Protein AF-T0R4M7-F1 (afdb_monomer_lite)

Structure (mmCIF, N/CA/C/O backbone):
data_AF-T0R4M7-F1
#
_entry.id   AF-T0R4M7-F1
#
loop_
_atom_site.group_PDB
_atom_site.id
_atom_site.type_symbol
_atom_site.label_atom_id
_atom_site.label_alt_id
_atom_site.label_comp_id
_atom_site.label_asym_id
_atom_site.label_entity_id
_atom_site.label_seq_id
_atom_site.pdbx_PDB_ins_code
_atom_site.Cartn_x
_atom_site.Cartn_y
_atom_site.Cartn_z
_atom_site.occupancy
_atom_site.B_iso_or_equiv
_atom_site.auth_seq_id
_atom_site.auth_comp_id
_atom_site.auth_asym_id
_atom_site.auth_atom_id
_atom_site.pdbx_PDB_model_num
ATOM 1 N N . MET A 1 1 ? 53.075 14.127 -77.543 1.00 40.00 1 MET A N 1
ATOM 2 C CA . MET A 1 1 ? 52.497 14.098 -76.182 1.00 40.00 1 MET A CA 1
ATOM 3 C C . MET A 1 1 ? 51.838 12.742 -75.976 1.00 40.00 1 MET A C 1
ATOM 5 O O . MET A 1 1 ? 50.902 12.454 -76.713 1.00 40.00 1 MET A O 1
ATOM 9 N N . PRO A 1 2 ? 52.334 11.874 -75.082 1.00 42.06 2 PRO A N 1
ATOM 10 C CA . PRO A 1 2 ? 51.653 10.623 -74.782 1.00 42.06 2 PRO A CA 1
ATOM 11 C C . PRO A 1 2 ? 50.500 10.896 -73.808 1.00 42.06 2 PRO A C 1
ATOM 13 O O . PRO A 1 2 ? 50.697 11.478 -72.743 1.00 42.06 2 PRO A O 1
ATOM 16 N N . VAL A 1 3 ? 49.289 10.492 -74.188 1.00 49.72 3 VAL A N 1
ATOM 17 C CA . VAL A 1 3 ? 48.121 10.471 -73.302 1.00 49.72 3 VAL A CA 1
ATOM 18 C C . VAL A 1 3 ? 48.292 9.278 -72.362 1.00 49.72 3 VAL A C 1
ATOM 20 O O . VAL A 1 3 ? 48.133 8.131 -72.781 1.00 49.72 3 VAL A O 1
ATOM 23 N N . LEU A 1 4 ? 48.654 9.534 -71.102 1.00 49.09 4 LEU A N 1
ATOM 24 C CA . LEU A 1 4 ? 48.591 8.521 -70.050 1.00 49.09 4 LEU A CA 1
ATOM 25 C C . LEU A 1 4 ? 47.123 8.110 -69.866 1.00 49.09 4 LEU A C 1
ATOM 27 O O . LEU A 1 4 ? 46.310 8.879 -69.355 1.00 49.09 4 LEU A O 1
ATOM 31 N N . ARG A 1 5 ? 46.778 6.889 -70.284 1.00 56.62 5 ARG A N 1
ATOM 32 C CA . ARG A 1 5 ? 45.530 6.238 -69.873 1.00 56.62 5 ARG A CA 1
ATOM 33 C C . ARG A 1 5 ? 45.586 6.025 -68.361 1.00 56.62 5 ARG A C 1
ATOM 35 O O . ARG A 1 5 ? 46.425 5.267 -67.881 1.00 56.62 5 ARG A O 1
ATOM 42 N N . ALA A 1 6 ? 44.695 6.686 -67.625 1.00 54.69 6 ALA A N 1
ATOM 43 C CA . ALA A 1 6 ? 44.455 6.380 -66.221 1.00 54.69 6 ALA A CA 1
ATOM 44 C C . ALA A 1 6 ? 44.025 4.903 -66.089 1.00 54.69 6 ALA A C 1
ATOM 46 O O . ALA A 1 6 ? 43.235 4.426 -66.911 1.00 54.69 6 ALA A O 1
ATOM 47 N N . PRO A 1 7 ? 44.539 4.147 -65.105 1.00 56.56 7 PRO A N 1
ATOM 48 C CA . PRO A 1 7 ? 44.236 2.729 -64.983 1.00 56.56 7 PRO A CA 1
ATOM 49 C C . PRO A 1 7 ? 42.763 2.534 -64.584 1.00 56.56 7 PRO A C 1
ATOM 51 O O . PRO A 1 7 ? 42.377 2.798 -63.447 1.00 56.56 7 PRO A O 1
ATOM 54 N N . CYS A 1 8 ? 41.942 2.007 -65.500 1.00 57.28 8 CYS A N 1
ATOM 55 C CA . CYS A 1 8 ? 40.513 1.693 -65.313 1.00 57.28 8 CYS A CA 1
ATOM 56 C C . CYS A 1 8 ? 40.193 0.648 -64.212 1.00 57.28 8 CYS A C 1
ATOM 58 O O . CYS A 1 8 ? 39.056 0.201 -64.115 1.00 57.28 8 CYS A O 1
ATOM 60 N N . GLY A 1 9 ? 41.158 0.244 -63.379 1.00 60.12 9 GLY A N 1
ATOM 61 C CA . GLY A 1 9 ? 40.964 -0.727 -62.294 1.00 60.12 9 GLY A CA 1
ATOM 62 C C . GLY A 1 9 ? 40.755 -0.103 -60.912 1.00 60.12 9 GLY A C 1
ATOM 63 O O . GLY A 1 9 ? 40.096 -0.700 -60.065 1.00 60.12 9 GLY A O 1
ATOM 64 N N . GLN A 1 10 ? 41.261 1.111 -60.673 1.00 65.19 10 GLN A N 1
ATOM 65 C CA . GLN A 1 10 ? 41.214 1.726 -59.338 1.00 65.19 10 GLN A CA 1
ATOM 66 C C . GLN A 1 10 ? 39.790 2.136 -58.926 1.00 65.19 10 GLN A C 1
ATOM 68 O O . GLN A 1 10 ? 39.434 2.019 -57.757 1.00 65.19 10 GLN A O 1
ATOM 73 N N . GLY A 1 11 ? 38.948 2.534 -59.889 1.00 71.75 11 GLY A N 1
ATOM 74 C CA . GLY A 1 11 ? 37.545 2.884 -59.636 1.00 71.75 11 GLY A CA 1
ATOM 75 C C . GLY A 1 11 ? 36.679 1.685 -59.239 1.00 71.75 11 GLY A C 1
ATOM 76 O O . GLY A 1 11 ? 35.877 1.792 -58.316 1.00 71.75 11 GLY A O 1
ATOM 77 N N . LEU A 1 12 ? 36.881 0.524 -59.877 1.00 74.19 12 LEU A N 1
ATOM 78 C CA . LEU A 1 12 ? 36.166 -0.713 -59.538 1.00 74.19 12 LEU A CA 1
ATOM 79 C C . LEU A 1 12 ? 36.556 -1.210 -58.139 1.00 74.19 12 LEU A C 1
ATOM 81 O O . LEU A 1 12 ? 35.692 -1.575 -57.348 1.00 74.19 12 LEU A O 1
ATOM 85 N N . VAL A 1 13 ? 37.853 -1.182 -57.818 1.00 74.94 13 VAL A N 1
ATOM 86 C CA . VAL A 1 13 ? 38.362 -1.591 -56.501 1.00 74.94 13 VAL A CA 1
ATOM 87 C C . VAL A 1 13 ? 37.819 -0.680 -55.397 1.00 74.94 13 VAL A C 1
ATOM 89 O O . VAL A 1 13 ? 37.361 -1.177 -54.371 1.00 74.94 13 VAL A O 1
ATOM 92 N N . LEU A 1 14 ? 37.791 0.638 -55.619 1.00 74.62 14 LEU A N 1
ATOM 93 C CA . LEU A 1 14 ? 37.219 1.585 -54.661 1.00 74.62 14 LEU A CA 1
ATOM 94 C C . LEU A 1 14 ? 35.700 1.400 -54.501 1.00 74.62 14 LEU A C 1
ATOM 96 O O . LEU A 1 14 ? 35.188 1.493 -53.389 1.00 74.62 14 LEU A O 1
ATOM 100 N N . ALA A 1 15 ? 34.975 1.102 -55.582 1.00 74.12 15 ALA A N 1
ATOM 101 C CA . ALA A 1 15 ? 33.541 0.819 -55.523 1.00 74.12 15 ALA A CA 1
ATOM 102 C C . ALA A 1 15 ? 33.233 -0.464 -54.731 1.00 74.12 15 ALA A C 1
ATOM 104 O O . ALA A 1 15 ? 32.336 -0.459 -53.891 1.00 74.12 15 ALA A O 1
ATOM 105 N N . LEU A 1 16 ? 34.004 -1.538 -54.939 1.00 78.75 16 LEU A N 1
ATOM 106 C CA . LEU A 1 16 ? 33.868 -2.786 -54.180 1.00 78.75 16 LEU A CA 1
ATOM 107 C C . LEU A 1 16 ? 34.221 -2.601 -52.700 1.00 78.75 16 LEU A C 1
ATOM 109 O O . LEU A 1 16 ? 33.529 -3.137 -51.837 1.00 78.75 16 LEU A O 1
ATOM 113 N N . LEU A 1 17 ? 35.253 -1.810 -52.399 1.00 78.62 17 LEU A N 1
ATOM 114 C CA . LEU A 1 17 ? 35.634 -1.489 -51.025 1.00 78.62 17 LEU A CA 1
ATOM 115 C C . LEU A 1 17 ? 34.545 -0.666 -50.314 1.00 78.62 17 LEU A C 1
ATOM 117 O O . LEU A 1 17 ? 34.168 -0.987 -49.189 1.00 78.62 17 LEU A O 1
ATOM 121 N N . ASN A 1 18 ? 33.985 0.344 -50.987 1.00 75.56 18 ASN A N 1
ATOM 122 C CA . ASN A 1 18 ? 32.860 1.120 -50.458 1.00 75.56 18 ASN A CA 1
ATOM 123 C C . ASN A 1 18 ? 31.607 0.258 -50.262 1.00 75.56 18 ASN A C 1
ATOM 125 O O . ASN A 1 18 ? 30.928 0.400 -49.248 1.00 75.56 18 ASN A O 1
ATOM 129 N N . LEU A 1 19 ? 31.318 -0.666 -51.185 1.00 82.19 19 LEU A N 1
ATOM 130 C CA . LEU A 1 19 ? 30.212 -1.612 -51.041 1.00 82.19 19 LEU A CA 1
ATOM 131 C C . LEU A 1 19 ? 30.422 -2.539 -49.837 1.00 82.19 19 LEU A C 1
ATOM 133 O O . LEU A 1 19 ? 29.486 -2.764 -49.073 1.00 82.19 19 LEU A O 1
ATOM 137 N N . ALA A 1 20 ? 31.642 -3.041 -49.630 1.00 80.00 20 ALA A N 1
ATOM 138 C CA . ALA A 1 20 ? 31.973 -3.871 -48.476 1.00 80.00 20 ALA A CA 1
ATOM 139 C C . ALA A 1 20 ? 31.764 -3.108 -47.159 1.00 80.00 20 ALA A C 1
ATOM 141 O O . ALA A 1 20 ? 31.081 -3.613 -46.269 1.00 80.00 20 ALA A O 1
ATOM 142 N N . PHE A 1 21 ? 32.258 -1.868 -47.056 1.00 72.62 21 PHE A N 1
ATOM 143 C CA . PHE A 1 21 ? 32.028 -1.035 -45.873 1.00 72.62 21 PHE A CA 1
ATOM 144 C C . PHE A 1 21 ? 30.544 -0.728 -45.655 1.00 72.62 21 PHE A C 1
ATOM 146 O O . PHE A 1 21 ? 30.052 -0.896 -44.541 1.00 72.62 21 PHE A O 1
ATOM 153 N N . ALA A 1 22 ? 29.806 -0.359 -46.705 1.00 68.88 22 ALA A N 1
ATOM 154 C CA . ALA A 1 22 ? 28.370 -0.098 -46.609 1.00 68.88 22 ALA A CA 1
ATOM 155 C C . ALA A 1 22 ? 27.587 -1.341 -46.156 1.00 68.88 22 ALA A C 1
ATOM 157 O O . ALA A 1 22 ? 26.684 -1.234 -45.330 1.00 68.88 22 ALA A O 1
ATOM 158 N N . THR A 1 23 ? 27.967 -2.526 -46.641 1.00 70.44 23 THR A N 1
ATOM 159 C CA . THR A 1 23 ? 27.334 -3.793 -46.248 1.00 70.44 23 THR A CA 1
ATOM 160 C C . THR A 1 23 ? 27.625 -4.123 -44.787 1.00 70.44 23 THR A C 1
ATOM 162 O O . THR A 1 23 ? 26.707 -4.476 -44.053 1.00 70.44 23 THR A O 1
ATOM 165 N N . VAL A 1 24 ? 28.872 -3.957 -44.331 1.00 76.94 24 VAL A N 1
ATOM 166 C CA . VAL A 1 24 ? 29.236 -4.157 -42.918 1.00 76.94 24 VAL A CA 1
ATOM 167 C C . VAL A 1 24 ? 28.466 -3.196 -42.017 1.00 76.94 24 VAL A C 1
ATOM 169 O O . VAL A 1 24 ? 27.936 -3.634 -40.997 1.00 76.94 24 VAL A O 1
ATOM 172 N N . VAL A 1 25 ? 28.348 -1.920 -42.401 1.00 69.31 25 VAL A N 1
ATOM 173 C CA . VAL A 1 25 ? 27.567 -0.930 -41.645 1.00 69.31 25 VAL A CA 1
ATOM 174 C C . VAL A 1 25 ? 26.097 -1.340 -41.605 1.00 69.31 25 VAL A C 1
ATOM 176 O O . VAL A 1 25 ? 25.547 -1.447 -40.519 1.00 69.31 25 VAL A O 1
ATOM 179 N N . ALA A 1 26 ? 25.480 -1.666 -42.744 1.00 66.62 26 ALA A N 1
ATOM 180 C CA . ALA A 1 26 ? 24.070 -2.055 -42.807 1.00 66.62 26 ALA A CA 1
ATOM 181 C C . ALA A 1 26 ? 23.761 -3.322 -41.990 1.00 66.62 26 ALA A C 1
ATOM 183 O O . ALA A 1 26 ? 22.789 -3.353 -41.235 1.00 66.62 26 ALA A O 1
ATOM 184 N N . VAL A 1 27 ? 24.605 -4.353 -42.098 1.00 69.88 27 VAL A N 1
ATOM 185 C CA . VAL A 1 27 ? 24.472 -5.595 -41.323 1.00 69.88 27 VAL A CA 1
ATOM 186 C C . VAL A 1 27 ? 24.672 -5.321 -39.832 1.00 69.88 27 VAL A C 1
ATOM 188 O O . VAL A 1 27 ? 23.866 -5.775 -39.022 1.00 69.88 27 VAL A O 1
ATOM 191 N N . SER A 1 28 ? 25.682 -4.532 -39.456 1.00 65.25 28 SER A N 1
ATOM 192 C CA . SER A 1 28 ? 25.913 -4.158 -38.055 1.00 65.25 28 SER A CA 1
ATOM 193 C C . SER A 1 28 ? 24.745 -3.352 -37.497 1.00 65.25 28 SER A C 1
ATOM 195 O O . SER A 1 28 ? 24.260 -3.677 -36.422 1.00 65.25 28 SER A O 1
ATOM 197 N N . THR A 1 29 ? 24.226 -2.366 -38.233 1.00 61.19 29 THR A N 1
ATOM 198 C CA . THR A 1 29 ? 23.043 -1.592 -37.834 1.00 61.19 29 THR A CA 1
ATOM 199 C C . THR A 1 29 ? 21.820 -2.490 -37.677 1.00 61.19 29 THR A C 1
ATOM 201 O O . THR A 1 29 ? 21.086 -2.337 -36.706 1.00 61.19 29 THR A O 1
ATOM 204 N N . TYR A 1 30 ? 21.608 -3.458 -38.573 1.00 65.75 30 TYR A N 1
ATOM 205 C CA . TYR A 1 30 ? 20.505 -4.411 -38.457 1.00 65.75 30 TYR A CA 1
ATOM 206 C C . TYR A 1 30 ? 20.621 -5.267 -37.188 1.00 65.75 30 TYR A C 1
ATOM 208 O O . TYR A 1 30 ? 19.684 -5.304 -36.392 1.00 65.75 30 TYR A O 1
ATOM 216 N N . TYR A 1 31 ? 21.775 -5.899 -36.952 1.00 64.62 31 TYR A N 1
ATOM 217 C CA . TYR A 1 31 ? 21.983 -6.731 -35.762 1.00 64.62 31 TYR A CA 1
ATOM 218 C C . TYR A 1 31 ? 21.976 -5.918 -34.465 1.00 64.62 31 TYR A C 1
ATOM 220 O O . TYR A 1 31 ? 21.387 -6.357 -33.481 1.00 64.62 31 TYR A O 1
ATOM 228 N N . LEU A 1 32 ? 22.564 -4.721 -34.462 1.00 59.44 32 LEU A N 1
ATOM 229 C CA . LEU A 1 32 ? 22.541 -3.824 -33.307 1.00 59.44 32 LEU A CA 1
ATOM 230 C C . LEU A 1 32 ? 21.131 -3.314 -33.027 1.00 59.44 32 LEU A C 1
ATOM 232 O O . LEU A 1 32 ? 20.766 -3.220 -31.866 1.00 59.44 32 LEU A O 1
ATOM 236 N N . ASN A 1 33 ? 20.307 -3.063 -34.046 1.00 55.19 33 ASN A N 1
ATOM 237 C CA . ASN A 1 33 ? 18.902 -2.707 -33.852 1.00 55.19 33 ASN A CA 1
ATOM 238 C C . ASN A 1 33 ? 18.088 -3.888 -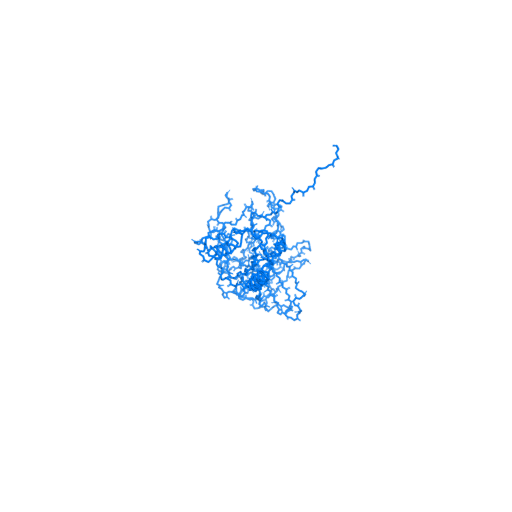33.301 1.00 55.19 33 ASN A C 1
ATOM 240 O O . ASN A 1 33 ? 17.222 -3.698 -32.453 1.00 55.19 33 ASN A O 1
ATOM 244 N N . VAL A 1 34 ? 18.374 -5.119 -33.734 1.00 59.88 34 VAL A N 1
ATOM 245 C CA . VAL A 1 34 ? 17.745 -6.312 -33.147 1.00 59.88 34 VAL A CA 1
ATOM 246 C C . VAL A 1 34 ? 18.135 -6.447 -31.672 1.00 59.88 34 VAL A C 1
ATOM 248 O O . VAL A 1 34 ? 17.249 -6.587 -30.838 1.00 59.88 34 VAL A O 1
ATOM 251 N N . LEU A 1 35 ? 19.422 -6.325 -31.335 1.00 58.59 35 LEU A N 1
ATOM 252 C CA . LEU A 1 35 ? 19.913 -6.395 -29.951 1.00 58.59 35 LEU A CA 1
ATOM 253 C C . LEU A 1 35 ? 19.425 -5.227 -29.081 1.00 58.59 35 LEU A C 1
ATOM 255 O O . LEU A 1 35 ? 19.124 -5.406 -27.904 1.00 58.59 35 LEU A O 1
ATOM 259 N N . ALA A 1 36 ? 19.308 -4.031 -29.652 1.00 49.62 36 ALA A N 1
ATOM 260 C CA . ALA A 1 36 ? 18.881 -2.846 -28.921 1.00 49.62 36 ALA A CA 1
ATOM 261 C C . ALA A 1 36 ? 17.416 -2.941 -28.459 1.00 49.62 36 ALA A C 1
ATOM 263 O O . ALA A 1 36 ? 17.062 -2.453 -27.387 1.00 49.62 36 ALA A O 1
ATOM 264 N N . ASN A 1 37 ? 16.587 -3.653 -29.229 1.00 52.28 37 ASN A N 1
ATOM 265 C CA . ASN A 1 37 ? 15.171 -3.866 -28.935 1.00 52.28 37 ASN A CA 1
ATOM 266 C C . ASN A 1 37 ? 14.874 -5.222 -28.268 1.00 52.28 37 ASN A C 1
ATOM 268 O O . ASN A 1 37 ? 13.704 -5.572 -28.098 1.00 52.28 37 ASN A O 1
ATOM 272 N N . THR A 1 38 ? 15.888 -6.016 -27.900 1.00 52.69 38 THR A N 1
ATOM 273 C CA . THR A 1 38 ? 15.645 -7.243 -27.129 1.00 52.69 38 THR A CA 1
ATOM 274 C C . THR A 1 38 ? 15.449 -6.925 -25.655 1.00 52.69 38 THR A C 1
ATOM 276 O O . THR A 1 38 ? 16.354 -6.436 -24.988 1.00 52.69 38 THR A O 1
ATOM 279 N N . HIS A 1 39 ? 14.270 -7.259 -25.133 1.00 52.06 39 HIS A N 1
ATOM 280 C CA . HIS A 1 39 ? 13.980 -7.183 -23.708 1.00 52.06 39 HIS A CA 1
ATOM 281 C C . HIS A 1 39 ? 14.807 -8.218 -22.943 1.00 52.06 39 HIS A C 1
ATOM 283 O O . HIS A 1 39 ? 14.569 -9.422 -23.054 1.00 52.06 39 HIS A O 1
ATOM 289 N N . VAL A 1 40 ? 15.754 -7.749 -22.133 1.00 54.31 40 VAL A N 1
ATOM 290 C CA . VAL A 1 40 ? 16.452 -8.607 -21.173 1.00 54.31 40 VAL A CA 1
ATOM 291 C C . VAL A 1 40 ? 15.734 -8.492 -19.833 1.00 54.31 40 VAL A C 1
ATOM 293 O O . VAL A 1 40 ? 15.687 -7.416 -19.241 1.00 54.31 40 VAL A O 1
ATOM 296 N N . GLY A 1 41 ? 15.142 -9.596 -19.376 1.00 50.62 41 GLY A N 1
ATOM 297 C CA . GLY A 1 41 ? 14.588 -9.702 -18.029 1.00 50.62 41 GLY A CA 1
ATOM 298 C C . GLY A 1 41 ? 15.709 -9.986 -17.040 1.00 50.62 41 GLY A C 1
ATOM 299 O O . GLY A 1 41 ? 16.277 -11.078 -17.052 1.00 50.62 41 GLY A O 1
ATOM 300 N N . LEU A 1 42 ? 16.036 -9.015 -16.193 1.00 54.38 42 LEU A N 1
ATOM 301 C CA . LEU A 1 42 ? 17.056 -9.175 -15.158 1.00 54.38 42 LEU A CA 1
ATOM 302 C C . LEU A 1 42 ? 16.362 -9.291 -13.811 1.00 54.38 42 LEU A C 1
ATOM 304 O O . LEU A 1 42 ? 15.641 -8.378 -13.417 1.00 54.38 42 LEU A O 1
ATOM 308 N N . GLY A 1 43 ? 16.557 -10.428 -13.135 1.00 51.16 43 GLY A N 1
ATOM 309 C CA . GLY A 1 43 ? 16.097 -10.615 -11.763 1.00 51.16 43 GLY A CA 1
ATOM 310 C C . GLY A 1 43 ? 16.766 -9.579 -10.868 1.00 51.16 43 GLY A C 1
ATOM 311 O O . GLY A 1 43 ? 17.990 -9.485 -10.827 1.00 51.16 43 GLY A O 1
ATOM 312 N N . LEU A 1 44 ? 15.959 -8.783 -10.184 1.00 57.31 44 LEU A N 1
ATOM 313 C CA . LEU A 1 44 ? 16.383 -7.614 -9.449 1.00 57.31 44 LEU A CA 1
ATOM 314 C C . LEU A 1 44 ? 15.923 -7.727 -7.992 1.00 57.31 44 LEU A C 1
ATOM 316 O O . LEU A 1 44 ? 14.739 -7.598 -7.677 1.00 57.31 44 LEU A O 1
ATOM 320 N N . ASN A 1 45 ? 16.893 -7.951 -7.106 1.00 55.16 45 ASN A N 1
ATOM 321 C CA . ASN A 1 45 ? 16.765 -7.659 -5.683 1.00 55.16 45 ASN A CA 1
ATOM 322 C C . ASN A 1 45 ? 17.413 -6.291 -5.457 1.00 55.16 45 ASN A C 1
ATOM 324 O O . ASN A 1 45 ? 18.635 -6.196 -5.343 1.00 55.16 45 ASN A O 1
ATOM 328 N N . VAL A 1 46 ? 16.601 -5.233 -5.461 1.00 57.84 46 VAL A N 1
ATOM 329 C CA . VAL A 1 46 ? 17.075 -3.877 -5.154 1.00 57.84 46 VAL A CA 1
ATOM 330 C C . VAL A 1 46 ? 17.035 -3.712 -3.652 1.00 57.84 46 VAL A C 1
ATOM 332 O O . VAL A 1 46 ? 15.998 -3.901 -3.014 1.00 57.84 46 VAL A O 1
ATOM 335 N N . GLU A 1 47 ? 18.185 -3.331 -3.133 1.00 56.50 47 GLU A N 1
ATOM 336 C CA . GLU A 1 47 ? 18.380 -2.828 -1.791 1.00 56.50 47 GLU A CA 1
ATOM 337 C C . GLU A 1 47 ? 17.904 -3.772 -0.683 1.00 56.50 47 GLU A C 1
ATOM 339 O O . GLU A 1 47 ? 16.899 -3.555 -0.006 1.00 56.50 47 GLU A O 1
ATOM 344 N N . THR A 1 48 ? 18.622 -4.884 -0.514 1.00 65.44 48 THR A N 1
ATOM 345 C CA . THR A 1 48 ? 18.347 -5.785 0.610 1.00 65.44 48 THR A CA 1
ATOM 346 C C . THR A 1 48 ? 18.600 -5.055 1.927 1.00 65.44 48 THR A C 1
ATOM 348 O O . THR A 1 48 ? 19.476 -4.194 2.015 1.00 65.44 48 THR A O 1
ATOM 351 N N . PHE A 1 49 ? 17.918 -5.462 2.996 1.00 72.44 49 PHE A N 1
ATOM 352 C CA . PHE A 1 49 ? 18.138 -4.855 4.313 1.00 72.44 49 PHE A CA 1
ATOM 353 C C . PHE A 1 49 ? 19.584 -4.975 4.824 1.00 72.44 49 PHE A C 1
ATOM 355 O O . PHE A 1 49 ? 19.954 -4.275 5.758 1.00 72.44 49 PHE A O 1
ATOM 362 N N . THR A 1 50 ? 20.428 -5.819 4.223 1.00 71.69 50 THR A N 1
ATOM 363 C CA . THR A 1 50 ? 21.818 -6.057 4.647 1.00 71.69 50 THR A CA 1
ATOM 364 C C . THR A 1 50 ? 22.880 -5.635 3.630 1.00 71.69 50 THR A C 1
ATOM 366 O O . THR A 1 50 ? 24.053 -5.566 3.982 1.00 71.69 50 THR A O 1
ATOM 369 N N . SER A 1 51 ? 22.518 -5.384 2.371 1.00 66.50 51 SER A N 1
ATOM 370 C CA . SER A 1 51 ? 23.463 -5.056 1.294 1.00 66.50 51 SER A CA 1
ATOM 371 C C . SER A 1 51 ? 22.804 -4.176 0.240 1.00 66.50 51 SER A C 1
ATOM 373 O O . SER A 1 51 ? 21.671 -4.459 -0.152 1.00 66.50 51 SER A O 1
ATOM 375 N N . ASN A 1 52 ? 23.531 -3.136 -0.194 1.00 67.19 52 ASN A N 1
ATOM 376 C CA . ASN A 1 52 ? 23.004 -1.990 -0.940 1.00 67.19 52 ASN A CA 1
ATOM 377 C C . ASN A 1 52 ? 21.806 -1.410 -0.173 1.00 67.19 52 ASN A C 1
ATOM 379 O O . ASN A 1 52 ? 20.692 -1.825 -0.390 1.00 67.19 52 ASN A O 1
ATOM 383 N N . GLN A 1 53 ? 22.009 -0.589 0.857 1.00 74.38 53 GLN A N 1
ATOM 384 C CA . GLN A 1 53 ? 20.872 -0.056 1.620 1.00 74.38 53 GLN A CA 1
ATOM 385 C C . GLN A 1 53 ? 20.441 1.307 1.079 1.00 74.38 53 GLN A C 1
ATOM 387 O O . GLN A 1 53 ? 21.226 2.260 1.103 1.00 74.38 53 GLN A O 1
ATOM 392 N N . PHE A 1 54 ? 19.162 1.429 0.721 1.00 74.12 54 PHE A N 1
ATOM 393 C CA . PHE A 1 54 ? 18.580 2.685 0.271 1.00 74.12 54 PHE A CA 1
ATOM 394 C C . PHE A 1 54 ? 17.661 3.243 1.348 1.00 74.12 54 PHE A C 1
ATOM 396 O O . PHE A 1 54 ? 16.640 2.648 1.700 1.00 74.12 54 PHE A O 1
ATOM 403 N N . ASN A 1 55 ? 18.031 4.415 1.862 1.00 81.88 55 ASN A N 1
ATOM 404 C CA . ASN A 1 55 ? 17.216 5.139 2.823 1.00 81.88 55 ASN A CA 1
ATOM 405 C C . ASN A 1 55 ? 16.121 5.903 2.087 1.00 81.88 55 ASN A C 1
ATOM 407 O O . ASN A 1 55 ? 16.407 6.717 1.208 1.00 81.88 55 ASN A O 1
ATOM 411 N N . ILE A 1 56 ? 14.872 5.681 2.485 1.00 86.75 56 ILE A N 1
ATOM 412 C CA . ILE A 1 56 ? 13.748 6.435 1.943 1.00 86.75 56 ILE A CA 1
ATOM 413 C C . ILE A 1 56 ? 13.893 7.898 2.350 1.00 86.75 56 ILE A C 1
ATOM 415 O O . ILE A 1 56 ? 14.059 8.183 3.536 1.00 86.75 56 ILE A O 1
ATOM 419 N N . PRO A 1 57 ? 13.817 8.845 1.398 1.00 87.25 57 PRO A N 1
ATOM 420 C CA . PRO A 1 57 ? 13.890 10.255 1.729 1.00 87.25 57 PRO A CA 1
ATOM 421 C C . PRO A 1 57 ? 12.692 10.645 2.594 1.00 8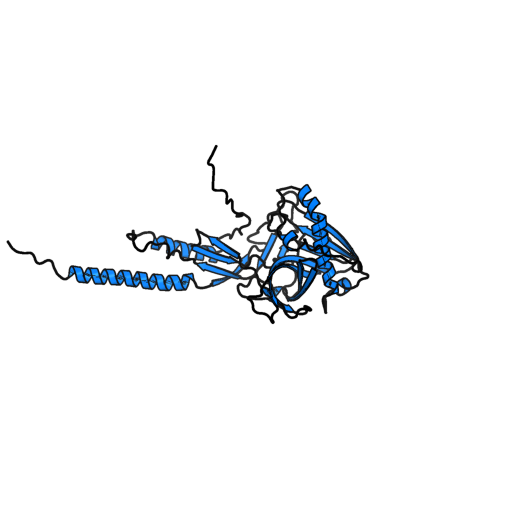7.25 57 PRO A C 1
ATOM 423 O O . PRO A 1 57 ? 11.533 10.413 2.238 1.00 87.25 57 PRO A O 1
ATOM 426 N N . VAL A 1 58 ? 12.982 11.269 3.730 1.00 92.19 58 VAL A N 1
ATOM 427 C CA . VAL A 1 58 ? 11.990 11.798 4.663 1.00 92.19 58 VAL A CA 1
ATOM 428 C C . VAL A 1 58 ? 12.137 13.311 4.708 1.00 92.19 58 VAL A C 1
ATOM 430 O O . VAL A 1 58 ? 13.147 13.829 5.184 1.00 92.19 58 VAL A O 1
ATOM 433 N N . ASN A 1 59 ? 11.117 14.035 4.241 1.00 93.69 59 ASN A N 1
ATOM 434 C CA . ASN A 1 59 ? 11.078 15.487 4.428 1.00 93.69 59 ASN A CA 1
ATOM 435 C C . ASN A 1 59 ? 10.601 15.818 5.840 1.00 93.69 59 ASN A C 1
ATOM 437 O O . ASN A 1 59 ? 11.237 16.593 6.553 1.00 93.69 59 ASN A O 1
ATOM 441 N N . VAL A 1 60 ? 9.487 15.217 6.243 1.00 94.38 60 VAL A N 1
ATOM 442 C CA . VAL A 1 60 ? 8.925 15.314 7.588 1.00 94.38 60 VAL A CA 1
ATOM 443 C C . VAL A 1 60 ? 8.067 14.078 7.828 1.00 94.38 60 VAL A C 1
ATOM 445 O O . VAL A 1 60 ? 7.326 13.651 6.945 1.00 94.38 60 VAL A O 1
ATOM 448 N N . LEU A 1 61 ? 8.184 13.485 9.013 1.00 95.12 61 LEU A N 1
ATOM 449 C CA . LEU A 1 61 ? 7.361 12.342 9.384 1.00 95.12 61 LEU A CA 1
ATOM 450 C C . LEU A 1 61 ? 5.979 12.821 9.815 1.00 95.12 61 LEU A C 1
ATOM 452 O O . LEU A 1 61 ? 5.846 13.652 10.712 1.00 95.12 61 LEU A O 1
ATOM 456 N N . LEU A 1 62 ? 4.953 12.249 9.201 1.00 96.06 62 LEU A N 1
ATOM 457 C CA . LEU A 1 62 ? 3.602 12.246 9.736 1.00 96.06 62 LEU A CA 1
ATOM 458 C C . LEU A 1 62 ? 3.369 10.873 10.343 1.00 96.06 62 LEU A C 1
ATOM 460 O O . LEU A 1 62 ? 3.370 9.879 9.627 1.00 96.06 62 LEU A O 1
ATOM 464 N N . GLN A 1 63 ? 3.179 10.835 11.657 1.00 95.25 63 GLN A N 1
ATOM 465 C CA . GLN A 1 63 ? 2.765 9.648 12.392 1.00 95.25 63 GLN A CA 1
ATOM 466 C C . GLN A 1 63 ? 1.431 9.934 13.063 1.00 95.25 63 GLN A C 1
ATOM 468 O O . GLN A 1 63 ? 1.201 11.035 13.570 1.00 95.25 63 GLN A O 1
ATOM 473 N N . GLY A 1 64 ? 0.547 8.948 13.057 1.00 95.44 64 GLY A N 1
ATOM 474 C CA . GLY A 1 64 ? -0.769 9.087 13.651 1.00 95.44 64 GLY A CA 1
ATOM 475 C C . GLY A 1 64 ? -1.288 7.776 14.201 1.00 95.44 64 GLY A C 1
ATOM 476 O O . GLY A 1 64 ? -0.888 6.693 13.779 1.00 95.44 64 GLY A O 1
ATOM 477 N N . SER A 1 65 ? -2.206 7.902 15.151 1.00 96.69 65 SER A N 1
ATOM 478 C CA . SER A 1 65 ? -3.009 6.795 15.642 1.00 96.69 65 SER A CA 1
ATOM 479 C C . SER A 1 65 ? -4.461 7.243 15.720 1.00 96.69 65 SER A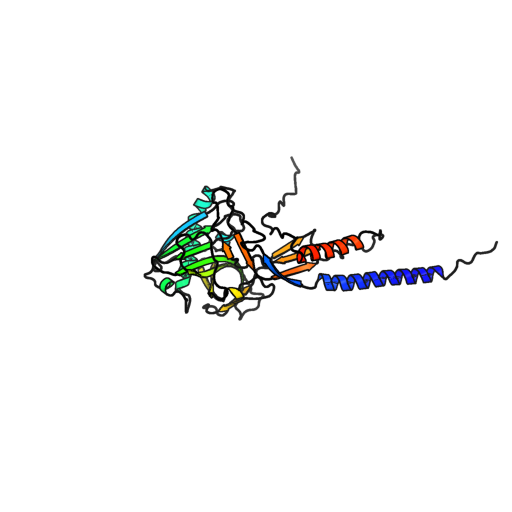 C 1
ATOM 481 O O . SER A 1 65 ? -4.745 8.339 16.211 1.00 96.69 65 SER A O 1
ATOM 483 N N . VAL A 1 66 ? -5.375 6.423 15.214 1.00 97.12 66 VAL A N 1
ATOM 484 C CA . VAL A 1 66 ? -6.816 6.660 15.315 1.00 97.12 66 VAL A CA 1
ATOM 485 C C . VAL A 1 66 ? -7.526 5.369 15.686 1.00 97.12 66 VAL A C 1
ATOM 487 O O . VAL A 1 66 ? -7.187 4.291 15.203 1.00 97.12 66 VAL A O 1
ATOM 490 N N . THR A 1 67 ? -8.523 5.484 16.552 1.00 97.06 67 THR A N 1
ATOM 491 C CA . THR A 1 67 ? -9.363 4.368 16.975 1.00 97.06 67 THR A CA 1
ATOM 492 C C . THR A 1 67 ? -10.729 4.504 16.315 1.00 97.06 67 THR A C 1
ATOM 494 O O . THR A 1 67 ? -11.334 5.576 16.344 1.00 97.06 67 THR A O 1
ATOM 497 N N . LEU A 1 68 ? -11.212 3.425 15.704 1.00 95.44 68 LEU A N 1
ATOM 498 C CA . LEU A 1 68 ? -12.416 3.409 14.882 1.00 95.44 68 LEU A CA 1
ATOM 499 C C . LEU A 1 68 ? -13.308 2.221 15.268 1.00 95.44 68 LEU A C 1
ATOM 501 O O . LEU A 1 68 ? -12.934 1.071 15.028 1.00 95.44 68 LEU A O 1
ATOM 505 N N . PRO A 1 69 ? -14.513 2.460 15.810 1.00 95.25 69 PRO A N 1
ATOM 506 C CA . PRO A 1 69 ? -15.510 1.407 15.963 1.00 95.25 69 PRO A CA 1
ATOM 507 C C . PRO A 1 69 ? -15.984 0.923 14.588 1.00 95.25 69 PRO A C 1
ATOM 509 O O . PRO A 1 69 ? -16.366 1.737 13.735 1.00 95.25 69 PRO A O 1
ATOM 512 N N . LEU A 1 70 ? -15.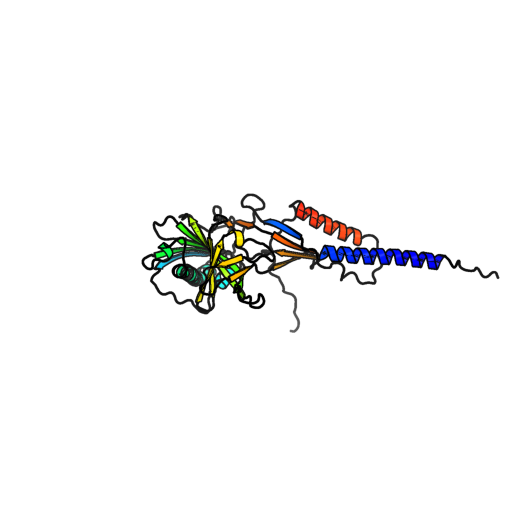998 -0.390 14.349 1.00 92.69 70 LEU A N 1
ATOM 513 C CA . LEU A 1 70 ? -16.392 -0.951 13.051 1.00 92.69 70 LEU A CA 1
ATOM 514 C C . LEU A 1 70 ? -17.886 -0.770 12.738 1.00 92.69 70 LEU A C 1
ATOM 516 O O . LEU A 1 70 ? -18.232 -0.690 11.560 1.00 92.69 70 LEU A O 1
ATOM 520 N N . ALA A 1 71 ? -18.739 -0.539 13.737 1.00 91.56 71 ALA A N 1
ATOM 521 C CA . ALA A 1 71 ? -20.145 -0.176 13.534 1.00 91.56 71 ALA A CA 1
ATOM 522 C C . ALA A 1 71 ? -20.378 1.255 12.999 1.00 91.56 71 ALA A C 1
ATOM 524 O O . ALA A 1 71 ? -21.392 1.506 12.353 1.00 91.56 71 ALA A O 1
ATOM 525 N N . THR A 1 72 ? -19.473 2.212 13.245 1.00 90.75 72 THR A N 1
ATOM 526 C CA . THR A 1 72 ? -19.726 3.635 12.931 1.00 90.75 72 THR A CA 1
ATOM 527 C C . THR A 1 72 ? -19.701 3.909 11.421 1.00 90.75 72 THR A C 1
ATOM 529 O O . THR A 1 72 ? -18.678 3.641 10.791 1.00 90.75 72 THR A O 1
ATOM 532 N N . PRO A 1 73 ? -20.749 4.475 10.802 1.00 89.62 73 PRO A N 1
ATOM 533 C CA . PRO A 1 73 ? -20.693 4.860 9.393 1.00 89.62 73 PRO A CA 1
ATOM 534 C C . PRO A 1 73 ? -19.561 5.861 9.131 1.00 89.62 73 PRO A C 1
ATOM 536 O O . PRO A 1 73 ? -19.381 6.808 9.895 1.00 89.62 73 PRO A O 1
ATOM 539 N N . LEU A 1 74 ? -18.812 5.665 8.046 1.00 92.88 74 LEU A N 1
ATOM 540 C CA . LEU A 1 74 ? -17.745 6.574 7.631 1.00 92.88 74 LEU A CA 1
ATOM 541 C C . LEU A 1 74 ? -17.987 7.013 6.181 1.00 92.88 74 LEU A C 1
ATOM 543 O O . LEU A 1 74 ? -17.638 6.269 5.263 1.00 92.88 74 LEU A O 1
ATOM 547 N N . PRO A 1 75 ? -18.597 8.187 5.948 1.00 91.94 75 PRO A N 1
ATOM 548 C CA . PRO A 1 75 ? -18.717 8.719 4.599 1.00 91.94 75 PRO A CA 1
ATOM 549 C C . PRO A 1 75 ? -17.324 9.065 4.065 1.00 91.94 75 PRO A C 1
ATOM 551 O O . PRO A 1 75 ? -16.561 9.784 4.710 1.00 91.94 75 PRO A O 1
ATOM 554 N N . VAL A 1 76 ? -16.973 8.546 2.891 1.00 90.81 76 VAL A N 1
ATOM 555 C CA . VAL A 1 76 ? -15.701 8.873 2.239 1.00 90.81 76 VAL A CA 1
ATOM 556 C C . VAL A 1 76 ? -15.873 10.195 1.495 1.00 90.81 76 VAL A C 1
ATOM 558 O O . VAL A 1 76 ? -16.802 10.351 0.707 1.00 90.81 76 VAL A O 1
ATOM 561 N N . ASP A 1 77 ? -14.990 11.158 1.756 1.00 89.62 77 ASP A N 1
ATOM 562 C CA . ASP A 1 77 ? -14.987 12.437 1.047 1.00 89.62 77 ASP A CA 1
ATOM 563 C C . ASP A 1 77 ? -14.661 12.194 -0.433 1.00 89.62 77 ASP A C 1
ATOM 565 O O . ASP A 1 77 ? -13.667 11.544 -0.760 1.00 89.62 77 ASP A O 1
ATOM 569 N N . ALA A 1 78 ? -15.499 12.714 -1.333 1.00 90.25 78 ALA A N 1
ATOM 570 C CA . ALA A 1 78 ? -15.337 12.545 -2.773 1.00 90.25 78 ALA A CA 1
ATOM 571 C C . ALA A 1 78 ? -14.053 13.175 -3.332 1.00 90.25 78 ALA A C 1
ATOM 573 O O . ALA A 1 78 ? -13.584 12.761 -4.394 1.00 90.25 78 ALA A O 1
ATOM 574 N N . THR A 1 79 ? -13.484 14.150 -2.622 1.00 90.44 79 THR A N 1
ATOM 575 C CA . THR A 1 79 ? -12.239 14.835 -2.991 1.00 90.44 79 THR A CA 1
ATOM 576 C C . THR A 1 79 ? -10.987 14.064 -2.574 1.00 90.44 79 THR A C 1
ATOM 578 O O . THR A 1 79 ? -9.901 14.327 -3.096 1.00 90.44 79 THR A O 1
ATOM 581 N N . LEU A 1 80 ? -11.120 13.098 -1.659 1.00 91.94 80 LEU A N 1
ATOM 582 C CA . LEU A 1 80 ? -10.003 12.320 -1.142 1.00 91.94 80 LEU A CA 1
ATOM 583 C C . LEU A 1 80 ? -9.825 11.014 -1.919 1.00 91.94 80 LEU A C 1
ATOM 585 O O . LEU A 1 80 ? -10.776 10.318 -2.278 1.00 91.94 80 LEU A O 1
ATOM 589 N N . SER A 1 81 ? -8.564 10.656 -2.142 1.00 96.12 81 SER A N 1
ATOM 590 C CA . SER A 1 81 ? -8.173 9.347 -2.663 1.00 96.12 81 SER A CA 1
ATOM 591 C C . SER A 1 81 ? -6.869 8.895 -2.019 1.00 96.12 81 SER A C 1
ATOM 593 O O . SER A 1 81 ? -6.140 9.697 -1.432 1.00 96.12 81 SER A O 1
ATOM 595 N N . LEU A 1 82 ? -6.519 7.616 -2.153 1.00 96.62 82 LEU A N 1
ATOM 596 C CA . LEU A 1 82 ? -5.225 7.130 -1.657 1.00 96.62 82 LEU A CA 1
ATOM 597 C C . LEU A 1 82 ? -4.031 7.830 -2.327 1.00 96.62 82 LEU A C 1
ATOM 599 O O . LEU A 1 82 ? -2.956 7.912 -1.732 1.00 96.62 82 LEU A O 1
ATOM 603 N N . SER A 1 83 ? -4.222 8.401 -3.520 1.00 94.62 83 SER A N 1
ATOM 604 C CA . SER A 1 83 ? -3.194 9.202 -4.190 1.00 94.62 83 SER A CA 1
ATOM 605 C C . SER A 1 83 ? -2.818 10.448 -3.382 1.00 94.62 83 SER A C 1
ATOM 607 O O . SER A 1 83 ? -1.660 10.864 -3.393 1.00 94.62 83 SER A O 1
ATOM 609 N N . THR A 1 84 ? -3.745 10.983 -2.578 1.00 95.00 84 THR A N 1
ATOM 610 C CA . THR A 1 84 ? -3.470 12.080 -1.647 1.00 95.00 84 THR A CA 1
ATOM 611 C C . THR A 1 84 ? -2.408 11.677 -0.618 1.00 95.00 84 THR A C 1
ATOM 613 O O . THR A 1 84 ? -1.523 12.475 -0.319 1.00 95.00 84 THR A O 1
ATOM 616 N N . LEU A 1 85 ? -2.425 10.433 -0.117 1.00 96.00 85 LEU A N 1
ATOM 617 C CA . LEU A 1 85 ? -1.368 9.930 0.776 1.00 96.00 85 LEU A CA 1
ATOM 618 C C . LEU A 1 85 ? -0.038 9.775 0.046 1.00 96.00 85 LEU A C 1
ATOM 620 O O . LEU A 1 85 ? 1.013 10.034 0.634 1.00 96.00 85 LEU A O 1
ATOM 624 N N . LEU A 1 86 ? -0.089 9.341 -1.214 1.00 93.50 86 LEU A N 1
ATOM 625 C CA . LEU A 1 86 ? 1.089 9.023 -2.009 1.00 93.50 86 LEU A CA 1
ATOM 626 C C . LEU A 1 86 ? 1.844 10.274 -2.478 1.00 93.50 86 LEU A C 1
ATOM 628 O O . LEU A 1 86 ? 3.069 10.262 -2.505 1.00 93.50 86 LEU A O 1
ATOM 632 N N . TYR A 1 87 ? 1.135 11.355 -2.800 1.00 94.19 87 TYR A N 1
ATOM 633 C CA . TYR A 1 87 ? 1.732 12.542 -3.423 1.00 94.19 87 TYR A CA 1
ATOM 634 C C . TYR A 1 87 ? 1.798 13.777 -2.527 1.00 94.19 87 TYR A C 1
ATOM 636 O O . TYR A 1 87 ? 2.342 14.800 -2.945 1.00 94.19 87 TYR A O 1
ATOM 644 N N . LYS A 1 88 ? 1.278 13.732 -1.292 1.00 96.00 88 LYS A N 1
ATOM 645 C CA . LYS A 1 88 ? 1.408 14.874 -0.379 1.00 96.00 88 LYS A CA 1
ATOM 646 C C . LYS A 1 88 ? 2.885 15.171 -0.099 1.00 96.00 88 LYS A C 1
ATOM 648 O O . LYS A 1 88 ? 3.560 14.409 0.587 1.00 96.00 88 LYS A O 1
ATOM 653 N N . GLY A 1 89 ? 3.365 16.303 -0.596 1.00 95.06 89 GLY A N 1
ATOM 654 C CA . GLY 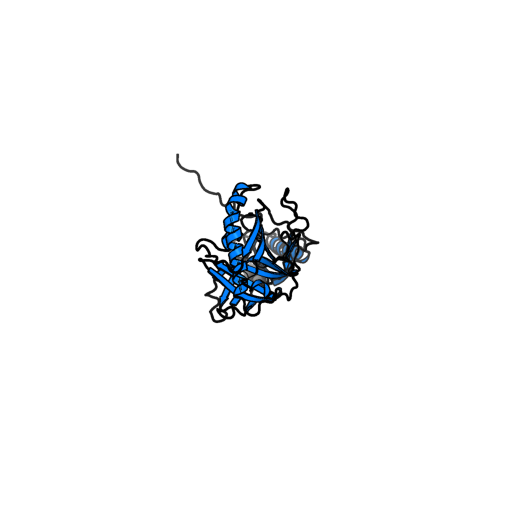A 1 89 ? 4.663 16.862 -0.242 1.00 95.06 89 GLY A CA 1
ATOM 655 C C . GLY A 1 89 ? 4.538 17.887 0.880 1.00 95.06 89 GLY A C 1
ATOM 656 O O . GLY A 1 89 ? 3.599 18.688 0.896 1.00 95.06 89 GLY A O 1
ATOM 657 N N . CYS A 1 90 ? 5.504 17.874 1.790 1.00 96.00 90 CYS A N 1
ATOM 658 C CA . CYS A 1 90 ? 5.767 18.967 2.718 1.00 96.00 90 CYS A CA 1
ATOM 659 C C . CYS A 1 90 ? 7.242 19.374 2.612 1.00 96.00 90 CYS A C 1
ATOM 661 O O . CYS A 1 90 ? 8.092 18.583 2.185 1.00 96.00 90 CYS A O 1
ATOM 663 N N . SER A 1 91 ? 7.550 20.610 3.002 1.00 95.25 91 SER A N 1
ATOM 664 C CA . SER A 1 91 ? 8.931 21.084 3.097 1.00 95.25 91 SER A CA 1
ATOM 665 C C . SER A 1 91 ? 9.702 20.308 4.172 1.00 95.25 91 SER A C 1
ATOM 667 O O . SER A 1 91 ? 9.118 19.735 5.096 1.00 95.25 91 SER A O 1
ATOM 669 N N . LYS A 1 92 ? 11.037 20.278 4.069 1.00 92.44 92 LYS A N 1
ATOM 670 C CA . LYS A 1 92 ? 11.888 19.599 5.058 1.00 92.44 92 LYS A CA 1
ATOM 671 C C . LYS A 1 92 ? 11.617 20.152 6.462 1.00 92.44 92 LYS A C 1
ATOM 673 O O . LYS A 1 92 ? 11.702 21.359 6.670 1.00 92.44 92 LYS A O 1
ATOM 678 N N . LYS A 1 93 ? 11.337 19.261 7.417 1.00 91.62 93 LYS A N 1
ATOM 679 C CA . LYS A 1 93 ? 11.017 19.558 8.826 1.00 91.62 93 LYS A CA 1
ATOM 680 C C . LYS A 1 93 ? 9.765 20.428 9.039 1.00 91.62 93 LYS A C 1
ATOM 682 O O . LYS A 1 93 ? 9.605 21.009 10.110 1.00 91.62 93 LYS A O 1
ATOM 687 N N . ASP A 1 94 ? 8.858 20.499 8.064 1.00 95.62 94 ASP A N 1
ATOM 688 C CA . ASP A 1 94 ? 7.605 21.255 8.182 1.00 95.62 94 ASP A CA 1
ATOM 689 C C . ASP A 1 94 ? 6.523 20.470 8.947 1.00 95.62 94 ASP A C 1
ATOM 691 O O . ASP A 1 94 ? 5.644 19.815 8.378 1.00 95.62 94 ASP A O 1
ATOM 695 N N . VAL A 1 95 ? 6.604 20.531 10.278 1.00 94.94 95 VAL A N 1
ATOM 696 C CA . VAL A 1 95 ? 5.674 19.844 11.189 1.00 94.94 95 VAL A CA 1
ATOM 697 C C . VAL A 1 95 ? 4.251 20.409 11.094 1.00 94.94 95 VAL A C 1
ATOM 699 O O . VAL A 1 95 ? 3.284 19.673 11.306 1.00 94.94 95 VAL A O 1
ATOM 702 N N . ALA A 1 96 ? 4.091 21.689 10.744 1.00 97.44 96 ALA A N 1
ATOM 703 C CA . ALA A 1 96 ? 2.775 22.305 10.595 1.00 97.44 96 ALA A CA 1
ATOM 704 C C . ALA A 1 96 ? 2.034 21.718 9.384 1.00 97.44 96 ALA A C 1
ATOM 706 O O . ALA A 1 96 ? 0.868 21.334 9.505 1.00 97.44 96 ALA A O 1
ATOM 707 N N . CYS A 1 97 ? 2.729 21.557 8.252 1.00 97.62 97 CYS A N 1
ATOM 708 C CA . CYS A 1 97 ? 2.189 20.896 7.063 1.00 97.62 97 CYS A CA 1
ATOM 709 C C . CYS A 1 97 ? 1.780 19.442 7.346 1.00 97.62 97 CYS A C 1
ATOM 711 O O . CYS A 1 97 ? 0.683 19.026 6.961 1.00 97.62 97 CYS A O 1
ATOM 713 N N . ALA A 1 98 ? 2.621 18.687 8.063 1.00 96.94 98 ALA A N 1
ATOM 714 C CA . ALA A 1 98 ? 2.303 17.320 8.478 1.00 96.94 98 ALA A CA 1
ATOM 715 C C . ALA A 1 98 ? 1.069 17.271 9.400 1.00 96.94 98 ALA A C 1
ATOM 717 O O . ALA A 1 98 ? 0.146 16.491 9.163 1.00 96.94 98 ALA A O 1
ATOM 718 N N . SER A 1 99 ? 1.005 18.151 10.404 1.00 97.25 99 SER A N 1
ATOM 719 C CA . SER A 1 99 ? -0.106 18.202 11.366 1.00 97.25 99 SER A CA 1
ATOM 720 C C . SER A 1 99 ? -1.435 18.560 10.700 1.00 97.25 99 SER A C 1
ATOM 722 O O . SER A 1 99 ? -2.455 17.939 10.989 1.00 97.25 99 SER A O 1
ATOM 724 N N . ALA A 1 100 ? -1.428 19.505 9.755 1.00 97.62 100 ALA A N 1
ATOM 725 C CA . ALA A 1 100 ? -2.620 19.878 8.995 1.00 97.62 100 ALA A CA 1
ATOM 726 C C . ALA A 1 100 ? -3.138 18.740 8.095 1.00 97.62 100 ALA A C 1
ATOM 728 O O . ALA A 1 100 ? -4.324 18.694 7.775 1.00 97.62 100 ALA A O 1
ATOM 729 N N . PHE A 1 101 ? -2.264 17.814 7.690 1.00 97.50 101 PHE A N 1
ATOM 730 C CA . PHE A 1 101 ? -2.620 16.680 6.837 1.00 97.50 101 PHE A CA 1
ATOM 731 C C . PHE A 1 101 ? -3.075 15.429 7.613 1.00 97.50 101 PHE A C 1
ATOM 733 O O . PHE A 1 101 ? -3.674 14.515 7.034 1.00 97.50 101 PHE A O 1
ATOM 740 N N . LEU A 1 102 ? -2.844 15.388 8.927 1.00 97.25 102 LEU A N 1
ATOM 741 C CA . LEU A 1 102 ? -3.202 14.256 9.781 1.00 97.25 102 LEU A CA 1
ATOM 742 C C . LEU A 1 102 ? -4.697 13.872 9.711 1.00 97.25 102 LEU A C 1
ATOM 744 O O . LEU A 1 102 ? -4.969 12.678 9.571 1.00 97.25 102 LEU A O 1
ATOM 748 N N . PRO A 1 103 ? -5.676 14.804 9.726 1.00 96.50 103 PRO A N 1
ATOM 749 C CA . PRO A 1 103 ? -7.094 14.442 9.642 1.00 96.50 103 PRO A CA 1
ATOM 750 C C . PRO A 1 103 ? -7.458 13.703 8.348 1.00 96.50 103 PRO A C 1
ATOM 752 O O . PRO A 1 103 ? -8.118 12.667 8.399 1.00 96.50 103 PRO A O 1
ATOM 755 N N . ALA A 1 104 ? -6.974 14.181 7.196 1.00 96.50 104 ALA A N 1
ATOM 756 C CA . ALA A 1 104 ? -7.199 13.524 5.907 1.00 96.50 104 ALA A CA 1
ATOM 757 C C . ALA A 1 104 ? -6.543 12.134 5.861 1.00 96.50 104 ALA A C 1
ATOM 759 O O . ALA A 1 104 ? -7.118 11.186 5.326 1.00 96.50 104 ALA A O 1
ATOM 760 N N . THR A 1 105 ? -5.364 11.998 6.478 1.00 97.31 105 THR A N 1
ATOM 761 C CA . THR A 1 105 ? -4.663 10.713 6.577 1.00 97.31 105 THR A CA 1
ATOM 762 C C . THR A 1 105 ? -5.431 9.708 7.435 1.00 97.31 105 THR A C 1
ATOM 764 O O . THR A 1 105 ? -5.648 8.573 7.008 1.00 97.31 105 THR A O 1
ATOM 767 N N . ASN A 1 106 ? -5.912 10.135 8.607 1.00 97.62 106 ASN A N 1
ATOM 768 C CA . ASN A 1 106 ? -6.757 9.316 9.478 1.00 97.62 106 ASN A CA 1
ATOM 769 C C . ASN A 1 106 ? -8.039 8.875 8.762 1.00 97.62 106 ASN A C 1
ATOM 771 O O . ASN A 1 106 ? -8.441 7.718 8.888 1.00 97.62 106 ASN A O 1
ATOM 775 N N . HIS A 1 107 ? -8.660 9.771 7.990 1.00 96.44 107 HIS A N 1
ATOM 776 C CA . HIS A 1 107 ? -9.877 9.476 7.232 1.00 96.44 107 HIS A CA 1
ATOM 777 C C . HIS A 1 107 ? -9.656 8.394 6.173 1.00 96.44 107 HIS A C 1
ATOM 779 O O . HIS A 1 107 ? -10.407 7.422 6.114 1.00 96.44 107 HIS A O 1
ATOM 785 N N . LEU A 1 108 ? -8.594 8.523 5.371 1.00 97.75 108 LEU A N 1
ATOM 786 C CA . LEU A 1 108 ? -8.273 7.569 4.307 1.00 97.75 108 LEU A CA 1
ATOM 787 C C . LEU A 1 108 ? -7.935 6.180 4.858 1.00 97.75 108 LEU A C 1
ATOM 789 O O . LEU A 1 108 ? -8.457 5.185 4.354 1.00 97.75 108 LEU A O 1
ATOM 793 N N . TRP A 1 109 ? -7.138 6.087 5.925 1.00 98.06 109 TRP A N 1
ATOM 794 C CA . TRP A 1 109 ? -6.864 4.790 6.550 1.00 98.06 109 TRP A CA 1
ATOM 795 C C . TRP A 1 109 ? -8.088 4.185 7.239 1.00 98.06 109 TRP A C 1
ATOM 797 O O . TRP A 1 109 ? -8.280 2.970 7.184 1.00 98.06 109 TRP A O 1
ATOM 807 N N . SER A 1 110 ? -8.951 5.015 7.825 1.00 97.44 110 SER A N 1
ATOM 808 C CA . SER A 1 110 ? -10.232 4.560 8.376 1.00 97.44 110 SER A CA 1
ATOM 809 C C . SER A 1 110 ? -11.141 3.993 7.284 1.00 97.44 110 SER A C 1
ATOM 811 O O . SER A 1 110 ? -11.769 2.954 7.490 1.00 97.44 110 SER A O 1
ATOM 813 N N . ALA A 1 111 ? -11.165 4.615 6.101 1.00 97.31 111 ALA A N 1
ATOM 814 C CA . ALA A 1 111 ? -11.895 4.107 4.944 1.00 97.31 111 ALA A CA 1
ATOM 815 C C . ALA A 1 111 ? -11.349 2.749 4.481 1.00 97.31 111 ALA A C 1
ATOM 817 O O . ALA A 1 111 ? -12.136 1.834 4.249 1.00 97.31 111 ALA A O 1
ATOM 818 N N . VAL A 1 112 ? -10.021 2.581 4.432 1.00 97.56 112 VAL A N 1
ATOM 819 C CA . VAL A 1 112 ? -9.386 1.282 4.145 1.00 97.56 112 VAL A CA 1
ATOM 820 C C . VAL A 1 112 ? -9.813 0.231 5.172 1.00 97.56 112 VAL A C 1
ATOM 822 O O . VAL A 1 112 ? -10.330 -0.813 4.782 1.00 97.56 112 VAL A O 1
ATOM 825 N N . ALA A 1 113 ? -9.684 0.513 6.472 1.00 97.19 113 ALA A N 1
ATOM 826 C CA . ALA A 1 113 ? -10.041 -0.433 7.532 1.00 97.19 113 ALA A CA 1
ATOM 827 C C . ALA A 1 113 ? -11.516 -0.872 7.470 1.00 97.19 113 ALA A C 1
ATOM 829 O O . ALA A 1 113 ? -11.830 -2.042 7.683 1.00 97.19 113 ALA A O 1
ATOM 830 N N . LYS A 1 114 ? -12.431 0.043 7.120 1.00 95.56 114 LYS A N 1
ATOM 831 C CA . LYS A 1 114 ? -13.864 -0.263 6.971 1.00 95.56 114 LYS A CA 1
ATOM 832 C C . LYS A 1 114 ? -14.163 -1.267 5.867 1.00 95.56 114 LYS A C 1
ATOM 834 O O . LYS A 1 114 ? -15.146 -1.996 5.975 1.00 95.56 114 LYS A O 1
ATOM 839 N N . THR A 1 115 ? -13.340 -1.332 4.823 1.00 95.31 115 THR A N 1
ATOM 840 C CA . THR A 1 115 ? -13.583 -2.278 3.724 1.00 95.31 115 THR A CA 1
ATOM 841 C C . THR A 1 115 ? -13.418 -3.738 4.134 1.00 95.31 115 THR A C 1
ATOM 843 O O . THR A 1 115 ? -14.012 -4.595 3.485 1.00 95.31 115 THR A O 1
ATOM 846 N N . PHE A 1 116 ? -12.698 -4.036 5.226 1.00 95.69 116 PHE A N 1
ATOM 847 C CA . PHE A 1 116 ? -12.480 -5.410 5.694 1.00 95.69 116 PHE A CA 1
ATOM 848 C C . PHE A 1 116 ? -13.787 -6.146 6.003 1.00 95.69 116 PHE A C 1
ATOM 850 O O . PHE A 1 116 ? -13.903 -7.339 5.723 1.00 95.69 116 PHE A O 1
ATOM 857 N N . VAL A 1 117 ? -14.808 -5.424 6.474 1.00 93.00 117 VAL A N 1
ATOM 858 C CA . VAL A 1 117 ? -16.150 -5.962 6.750 1.00 93.00 117 VAL A CA 1
ATOM 859 C C . VAL A 1 117 ? -16.797 -6.576 5.499 1.00 93.00 117 VAL A C 1
ATOM 861 O O . VAL A 1 117 ? -17.573 -7.519 5.610 1.00 93.00 117 VAL A O 1
ATOM 864 N N . ASN A 1 118 ? -16.439 -6.097 4.304 1.00 89.56 118 ASN A N 1
ATOM 865 C CA . ASN A 1 118 ? -17.043 -6.523 3.039 1.00 89.56 118 ASN A CA 1
ATOM 866 C C . ASN A 1 118 ? -16.237 -7.607 2.303 1.00 89.56 118 ASN A C 1
ATOM 868 O O . ASN A 1 118 ? -16.616 -8.010 1.202 1.00 89.56 118 ASN A O 1
ATOM 872 N N . ILE A 1 119 ? -15.116 -8.068 2.863 1.00 93.56 119 ILE A N 1
ATOM 873 C CA . ILE A 1 119 ? -14.265 -9.072 2.218 1.00 93.56 119 ILE A CA 1
ATOM 874 C C . ILE A 1 119 ? -14.819 -10.473 2.494 1.00 93.56 119 ILE A C 1
ATOM 876 O O . ILE A 1 119 ? -14.800 -10.960 3.620 1.00 93.56 119 ILE A O 1
ATOM 880 N N . SER A 1 120 ? -15.288 -11.173 1.466 1.00 89.19 120 SER A N 1
ATOM 881 C CA . SER A 1 120 ? -15.694 -12.574 1.620 1.00 89.19 120 SER A CA 1
ATOM 882 C C . SER A 1 120 ? -14.504 -13.452 2.025 1.00 89.19 120 SER A C 1
ATOM 884 O O . SER A 1 120 ? -13.451 -13.361 1.394 1.00 89.19 120 SER A O 1
ATOM 886 N N . ASN A 1 121 ? -14.691 -14.347 3.002 1.00 86.81 121 ASN A N 1
ATOM 887 C CA . ASN A 1 121 ? -13.662 -15.280 3.488 1.00 86.81 121 ASN A CA 1
ATOM 888 C C . ASN A 1 121 ? -12.375 -14.584 3.966 1.00 86.81 121 ASN A C 1
ATOM 890 O O . ASN A 1 121 ? -11.270 -15.039 3.675 1.00 86.81 121 ASN A O 1
ATOM 894 N N . PHE A 1 122 ? -12.509 -13.466 4.681 1.00 93.38 122 PHE A N 1
ATOM 895 C CA . PHE A 1 122 ? -11.357 -12.769 5.240 1.00 93.38 122 PHE A CA 1
ATOM 896 C C . PHE A 1 122 ? -10.652 -13.644 6.286 1.00 93.38 122 PHE A C 1
ATOM 898 O O . PHE A 1 122 ? -11.286 -14.126 7.223 1.00 93.38 122 PHE A O 1
ATOM 905 N N . GLU A 1 123 ? -9.333 -13.822 6.162 1.00 92.44 123 GLU A N 1
ATOM 906 C CA . GLU A 1 123 ? -8.560 -14.674 7.087 1.00 92.44 123 GLU A CA 1
ATOM 907 C C . GLU A 1 123 ? -8.600 -14.202 8.546 1.00 92.44 123 GLU A C 1
ATOM 909 O O . GLU A 1 123 ? -8.305 -14.971 9.460 1.00 92.44 123 GLU A O 1
ATOM 914 N N . GLN A 1 124 ? -8.942 -12.932 8.778 1.00 94.50 124 GLN A N 1
ATOM 915 C CA . GLN A 1 124 ? -9.009 -12.329 10.104 1.00 94.50 124 GLN A CA 1
ATOM 916 C C . GLN A 1 124 ? -10.443 -11.860 10.408 1.00 94.50 124 GLN A C 1
ATOM 918 O O . GLN A 1 124 ? -10.699 -10.655 10.448 1.00 94.50 124 GLN A O 1
ATOM 923 N N . PRO A 1 125 ? -11.397 -12.785 10.640 1.00 94.75 125 PRO A N 1
ATOM 924 C CA . PRO A 1 125 ? -12.829 -12.474 10.707 1.00 94.75 125 PRO A CA 1
ATOM 925 C C . PRO A 1 125 ? -13.207 -11.489 11.823 1.00 94.75 125 PRO A C 1
ATOM 927 O O . PRO A 1 125 ? -14.214 -10.798 11.712 1.00 94.75 125 PRO A O 1
ATOM 930 N N . LEU A 1 126 ? -12.387 -11.347 12.873 1.00 95.62 126 LEU A N 1
ATOM 931 C CA . LEU A 1 126 ? -12.611 -10.338 13.917 1.00 95.62 126 LEU A CA 1
ATOM 932 C C . LEU A 1 126 ? -12.606 -8.902 13.370 1.00 95.62 126 LEU A C 1
ATOM 934 O O . LEU A 1 126 ? -13.338 -8.061 13.874 1.00 95.62 126 LEU A O 1
ATOM 938 N N . PHE A 1 127 ? -11.864 -8.610 12.299 1.00 96.31 127 PHE A N 1
ATOM 939 C CA . PHE A 1 127 ? -11.907 -7.293 11.645 1.00 96.31 127 PHE A CA 1
ATOM 940 C C . PHE A 1 127 ? -13.184 -7.063 10.819 1.00 96.31 127 PHE A C 1
ATOM 942 O O . PHE A 1 127 ? -13.321 -6.022 10.179 1.00 96.31 127 PHE A O 1
ATOM 949 N N . GLN A 1 128 ? -14.107 -8.025 10.810 1.00 95.62 128 GLN A N 1
ATOM 950 C CA . GLN A 1 128 ? -15.421 -7.919 10.174 1.00 95.62 128 GLN A CA 1
ATOM 951 C C . GLN A 1 128 ? -16.550 -7.780 11.198 1.00 95.62 128 GLN A C 1
ATOM 953 O O . GLN A 1 128 ? -17.671 -7.426 10.839 1.00 95.62 128 GLN A O 1
ATOM 958 N N . ASP A 1 129 ? -16.265 -8.046 12.473 1.00 95.31 129 ASP A N 1
ATOM 959 C CA . ASP A 1 129 ? -17.244 -7.947 13.545 1.00 95.31 129 ASP A CA 1
ATOM 960 C C . ASP A 1 129 ? -17.495 -6.475 13.902 1.00 95.31 129 ASP A C 1
ATOM 962 O O . ASP A 1 129 ? -16.620 -5.757 14.386 1.00 95.31 129 ASP A O 1
ATOM 966 N N . SER A 1 130 ? -18.732 -6.026 13.677 1.00 94.00 130 SER A N 1
ATOM 967 C CA . SER A 1 130 ? -19.174 -4.654 13.950 1.00 94.00 130 SER A CA 1
ATOM 968 C C . SER A 1 130 ? -19.017 -4.219 15.413 1.00 94.00 130 SER A C 1
ATOM 970 O O . SER A 1 130 ? -18.921 -3.016 15.670 1.00 94.00 130 SER A O 1
ATOM 972 N N . ALA A 1 131 ? -18.962 -5.165 16.360 1.00 95.31 131 ALA A N 1
ATOM 973 C CA . ALA A 1 131 ? -18.740 -4.879 17.775 1.00 95.31 131 ALA A CA 1
ATOM 974 C C . ALA A 1 131 ? -17.278 -4.524 18.090 1.00 95.31 131 ALA A C 1
ATOM 976 O O . ALA A 1 131 ? -16.994 -3.962 19.151 1.00 95.31 131 ALA A O 1
ATOM 977 N N . GLN A 1 132 ? -16.345 -4.826 17.184 1.00 96.81 132 GLN A N 1
ATOM 978 C CA . GLN A 1 132 ? -14.935 -4.548 17.403 1.00 96.81 132 GLN A CA 1
ATOM 979 C C . GLN A 1 132 ? -14.604 -3.082 17.156 1.00 96.81 132 GLN A C 1
ATOM 981 O O . GLN A 1 132 ? -15.208 -2.365 16.351 1.00 96.81 132 GLN A O 1
ATOM 986 N N . THR A 1 133 ? -13.568 -2.650 17.859 1.00 97.31 133 THR A N 1
ATOM 987 C CA . THR A 1 133 ? -12.932 -1.359 17.654 1.00 97.31 133 THR A CA 1
ATOM 988 C C . THR A 1 133 ? -11.509 -1.605 17.183 1.00 97.31 133 THR A C 1
ATOM 990 O O . THR A 1 133 ? -10.744 -2.301 17.852 1.00 97.31 133 THR A O 1
ATOM 993 N N . VAL A 1 134 ? -11.166 -1.042 16.027 1.00 97.62 134 VAL A N 1
ATOM 994 C CA . VAL A 1 134 ? -9.823 -1.153 15.458 1.00 97.62 134 VAL A CA 1
ATOM 995 C C . VAL A 1 134 ? -8.996 0.073 15.817 1.00 97.62 134 VAL A C 1
ATOM 997 O O . VAL A 1 134 ? -9.503 1.194 15.846 1.00 97.62 134 VAL A O 1
ATOM 1000 N N . THR A 1 135 ? -7.712 -0.136 16.061 1.00 98.19 135 THR A N 1
ATOM 1001 C CA . THR A 1 135 ? -6.710 0.918 16.195 1.00 98.19 135 THR A CA 1
ATOM 1002 C C . THR A 1 135 ? -5.859 0.920 14.939 1.00 98.19 135 THR A C 1
ATOM 1004 O O . THR A 1 135 ? -5.357 -0.117 14.519 1.00 98.19 135 THR A O 1
ATOM 1007 N N . ILE A 1 136 ? -5.706 2.089 14.335 1.00 98.25 136 ILE A N 1
ATOM 1008 C CA . ILE A 1 136 ? -4.955 2.299 13.105 1.00 98.25 136 ILE A CA 1
ATOM 1009 C C . ILE A 1 136 ? -3.749 3.158 13.460 1.00 98.25 136 ILE A C 1
ATOM 1011 O O . ILE A 1 136 ? -3.899 4.353 13.704 1.00 98.25 136 ILE A O 1
ATOM 1015 N N . GLN A 1 137 ? -2.570 2.553 13.470 1.00 97.88 137 GLN A N 1
ATOM 1016 C CA . GLN A 1 137 ? -1.287 3.246 13.549 1.00 97.88 137 GLN A CA 1
ATOM 1017 C C . GLN A 1 137 ? -0.770 3.443 12.128 1.00 97.88 137 GLN A C 1
ATOM 1019 O O . GLN A 1 137 ? -0.832 2.514 11.327 1.00 97.88 137 GLN A O 1
ATOM 1024 N N . HIS A 1 138 ? -0.280 4.628 11.780 1.00 97.69 138 HIS A N 1
ATOM 1025 C CA . HIS A 1 138 ? 0.236 4.884 10.434 1.00 97.69 138 HIS A CA 1
ATOM 1026 C C . HIS A 1 138 ? 1.395 5.872 10.424 1.00 97.69 138 HIS A C 1
ATOM 1028 O O . HIS A 1 138 ? 1.584 6.652 11.362 1.00 97.69 138 HIS A O 1
ATOM 1034 N N . ILE A 1 139 ? 2.163 5.815 9.338 1.00 96.69 139 ILE A N 1
ATOM 1035 C CA . ILE A 1 139 ? 3.317 6.671 9.082 1.00 96.69 139 ILE A CA 1
ATOM 1036 C C . ILE A 1 139 ? 3.370 7.090 7.609 1.00 96.69 139 ILE A C 1
ATOM 1038 O O . ILE A 1 139 ? 2.966 6.351 6.708 1.00 96.69 139 ILE A O 1
ATOM 1042 N N . ASN A 1 140 ? 3.885 8.291 7.355 1.00 96.25 140 ASN A N 1
ATOM 1043 C CA . ASN A 1 140 ? 4.128 8.831 6.024 1.00 96.25 140 ASN A CA 1
ATOM 1044 C C . ASN A 1 140 ? 5.366 9.755 6.041 1.00 96.25 140 ASN A C 1
ATOM 1046 O O . ASN A 1 140 ? 5.548 10.533 6.974 1.00 96.25 140 ASN A O 1
ATOM 1050 N N . ASN A 1 141 ? 6.221 9.671 5.018 1.00 94.75 141 ASN A N 1
ATOM 1051 C CA . ASN A 1 141 ? 7.479 10.424 4.885 1.00 94.75 141 ASN A CA 1
ATOM 1052 C C . ASN A 1 141 ? 7.348 11.803 4.198 1.00 94.75 141 ASN A C 1
ATOM 1054 O O . ASN A 1 141 ? 8.317 12.570 4.192 1.00 94.75 141 ASN A O 1
ATOM 1058 N N . LEU A 1 142 ? 6.183 12.105 3.607 1.00 95.56 142 LEU A N 1
ATOM 1059 C CA . LEU A 1 142 ? 5.800 13.408 3.028 1.00 95.56 142 LEU A CA 1
ATOM 1060 C C . LEU A 1 142 ? 6.826 14.046 2.064 1.00 95.56 142 LEU A C 1
ATOM 1062 O O . LEU A 1 142 ? 6.981 15.269 2.005 1.00 95.56 142 LEU A O 1
ATOM 1066 N N . ALA A 1 143 ? 7.503 13.212 1.278 1.00 91.38 143 ALA A N 1
ATOM 1067 C CA . ALA A 1 143 ? 8.508 13.572 0.280 1.00 91.38 143 ALA A CA 1
ATOM 1068 C C . ALA A 1 143 ? 7.953 13.688 -1.160 1.00 91.38 143 ALA A C 1
ATOM 1070 O O . ALA A 1 143 ? 8.717 13.589 -2.112 1.00 91.38 143 ALA A O 1
ATOM 1071 N N . ALA A 1 144 ? 6.636 13.861 -1.343 1.00 84.31 144 ALA A N 1
ATOM 1072 C CA . ALA A 1 144 ? 5.947 13.958 -2.647 1.00 84.31 144 ALA A CA 1
ATOM 1073 C C . ALA A 1 144 ? 5.975 12.689 -3.536 1.00 84.31 144 ALA A C 1
ATOM 1075 O O . ALA A 1 144 ? 5.284 12.634 -4.551 1.00 84.31 144 ALA A O 1
ATOM 1076 N N . TRP A 1 145 ? 6.674 11.634 -3.108 1.00 87.88 145 TRP A N 1
ATOM 1077 C CA . TRP A 1 145 ? 6.501 10.249 -3.558 1.00 87.88 145 TRP A CA 1
ATOM 1078 C C . TRP A 1 145 ? 6.583 9.314 -2.348 1.00 87.88 145 TRP A C 1
ATOM 1080 O O . TRP A 1 145 ? 7.594 8.679 -2.031 1.00 87.88 145 TRP A O 1
ATOM 1090 N N . ASN A 1 146 ? 5.496 9.280 -1.600 1.00 92.31 146 ASN A N 1
ATOM 1091 C CA . ASN A 1 146 ? 5.482 8.790 -0.237 1.00 92.31 146 ASN A CA 1
ATOM 1092 C C . ASN A 1 146 ? 5.459 7.263 -0.134 1.00 92.31 146 ASN A C 1
ATOM 1094 O O . ASN A 1 146 ? 5.217 6.545 -1.107 1.00 92.31 146 ASN A O 1
ATOM 1098 N N . LYS A 1 147 ? 5.711 6.757 1.069 1.00 92.50 147 LYS A N 1
ATOM 1099 C CA . LYS A 1 147 ? 5.589 5.348 1.452 1.00 92.50 147 LYS A CA 1
ATOM 1100 C C . LYS A 1 147 ? 4.602 5.214 2.606 1.00 92.50 147 LYS A C 1
ATOM 1102 O O . LYS A 1 147 ? 4.983 4.777 3.682 1.00 92.50 147 LYS A O 1
ATOM 1107 N N . PRO A 1 148 ? 3.337 5.631 2.410 1.00 95.50 148 PRO A N 1
ATOM 1108 C CA . PRO A 1 148 ? 2.352 5.577 3.473 1.00 95.50 148 PRO A CA 1
ATOM 1109 C C . PRO A 1 148 ? 2.083 4.114 3.835 1.00 95.50 148 PRO A C 1
ATOM 1111 O O . PRO A 1 148 ? 1.690 3.302 2.986 1.00 95.50 148 PRO A O 1
ATOM 1114 N N . THR A 1 149 ? 2.289 3.794 5.103 1.00 96.44 149 THR A N 1
ATOM 1115 C CA . THR A 1 149 ? 2.035 2.468 5.659 1.00 96.44 149 THR A CA 1
ATOM 1116 C C . THR A 1 149 ? 1.184 2.582 6.910 1.00 96.44 149 THR A C 1
ATOM 1118 O O . THR A 1 149 ? 1.170 3.616 7.582 1.00 96.44 149 THR A O 1
ATOM 1121 N N . ALA A 1 150 ? 0.446 1.519 7.209 1.00 97.81 150 ALA A N 1
ATOM 1122 C CA . ALA A 1 150 ? -0.373 1.432 8.406 1.00 97.81 150 ALA A CA 1
ATOM 1123 C C . ALA A 1 150 ? -0.359 0.024 8.994 1.00 97.81 150 ALA A C 1
ATOM 1125 O O . ALA A 1 150 ? -0.309 -0.957 8.251 1.00 97.81 150 ALA A O 1
ATOM 1126 N N . GLN A 1 151 ? -0.483 -0.060 10.314 1.00 97.69 151 GLN A N 1
ATOM 1127 C CA . GLN A 1 151 ? -0.870 -1.251 11.052 1.00 97.69 151 GLN A CA 1
ATOM 1128 C C . GLN A 1 151 ? -2.263 -1.038 11.643 1.00 97.69 151 GLN A C 1
ATOM 1130 O O . GLN A 1 151 ? -2.503 -0.089 12.387 1.00 97.69 151 GLN A O 1
ATOM 1135 N N . ILE A 1 152 ? -3.176 -1.951 11.331 1.00 98.25 152 ILE A N 1
ATOM 1136 C CA . ILE A 1 152 ? -4.549 -1.965 11.831 1.00 98.25 152 ILE A CA 1
ATOM 1137 C C . ILE A 1 152 ? -4.678 -3.155 12.776 1.00 98.25 152 ILE A C 1
ATOM 1139 O O . ILE A 1 152 ? -4.480 -4.299 12.369 1.00 98.25 152 ILE A O 1
ATOM 1143 N N . SER A 1 153 ? -4.989 -2.904 14.041 1.00 98.06 153 SER A N 1
ATOM 1144 C CA . SER A 1 153 ? -5.029 -3.918 15.095 1.00 98.06 153 SER A CA 1
ATOM 1145 C C . SER A 1 153 ? -6.324 -3.850 15.899 1.00 98.06 153 SER A C 1
ATOM 1147 O O . SER A 1 153 ? -7.034 -2.847 15.883 1.00 98.06 153 SER A O 1
ATOM 1149 N N . ILE A 1 154 ? -6.636 -4.933 16.605 1.00 97.81 154 ILE A N 1
ATOM 1150 C CA . ILE A 1 154 ? -7.704 -4.990 17.608 1.00 97.81 154 ILE A CA 1
ATOM 1151 C C . ILE A 1 154 ? -7.028 -5.264 18.948 1.00 97.81 154 ILE A C 1
ATOM 1153 O O . ILE A 1 154 ? -6.130 -6.102 19.035 1.00 97.81 154 ILE A O 1
ATOM 1157 N N . VAL A 1 155 ? -7.434 -4.545 19.993 1.00 95.31 155 VAL A N 1
ATOM 1158 C CA . VAL A 1 155 ? -6.839 -4.697 21.327 1.00 95.31 155 VAL A CA 1
ATOM 1159 C C . VAL A 1 155 ? -7.005 -6.140 21.810 1.00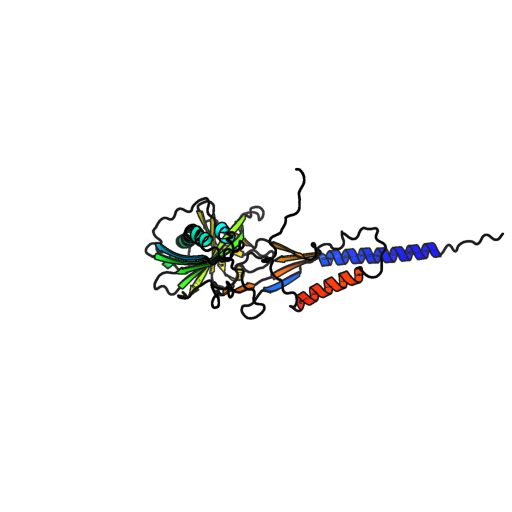 95.31 155 VAL A C 1
ATOM 1161 O O . VAL A 1 155 ? -8.111 -6.670 21.833 1.00 95.31 155 VAL A O 1
ATOM 1164 N N . GLY A 1 156 ? -5.896 -6.775 22.199 1.00 93.56 156 GLY A N 1
ATOM 1165 C CA . GLY A 1 156 ? -5.876 -8.166 22.664 1.00 93.56 156 GLY A CA 1
ATOM 1166 C C . GLY A 1 156 ? -5.885 -9.225 21.554 1.00 93.56 156 GLY A C 1
ATOM 1167 O O . GLY A 1 156 ? -5.755 -10.407 21.865 1.00 93.56 156 GLY A O 1
ATOM 1168 N N . HIS A 1 157 ? -5.987 -8.837 20.277 1.00 96.56 157 HIS A N 1
ATOM 1169 C CA . HIS A 1 157 ? -5.878 -9.771 19.154 1.00 96.56 157 HIS A CA 1
ATOM 1170 C C . HIS A 1 157 ? -4.415 -9.992 18.755 1.00 96.56 157 HIS A C 1
ATOM 1172 O O . HIS A 1 157 ? -3.628 -9.051 18.674 1.00 96.56 157 HIS A O 1
ATOM 1178 N N . ALA A 1 158 ? -4.044 -11.243 18.479 1.00 96.31 158 ALA A N 1
ATOM 1179 C CA . ALA A 1 158 ? -2.660 -11.618 18.170 1.00 96.31 158 ALA A CA 1
ATOM 1180 C C . ALA A 1 158 ? -2.207 -11.200 16.759 1.00 96.31 158 ALA A C 1
ATOM 1182 O O . ALA A 1 158 ? -1.011 -11.217 16.457 1.00 96.31 158 ALA A O 1
ATOM 1183 N N . MET A 1 159 ? -3.155 -10.847 15.889 1.00 97.12 159 MET A N 1
ATOM 1184 C CA . MET A 1 159 ? -2.899 -10.480 14.500 1.00 97.12 159 MET A CA 1
ATOM 1185 C C . MET A 1 159 ? -3.275 -9.024 14.243 1.00 97.12 159 MET A C 1
ATOM 1187 O O . MET A 1 159 ? -4.239 -8.493 14.795 1.00 97.12 159 MET A O 1
ATOM 1191 N N . ALA A 1 160 ? -2.528 -8.405 13.343 1.00 97.31 160 ALA A N 1
ATOM 1192 C CA . ALA A 1 160 ? -2.809 -7.107 12.763 1.00 97.31 160 ALA A CA 1
ATOM 1193 C C . ALA A 1 160 ? -2.874 -7.222 11.237 1.00 97.31 160 ALA A C 1
ATOM 1195 O O . ALA A 1 160 ? -2.417 -8.202 10.646 1.00 97.31 160 ALA A O 1
ATOM 1196 N N . ILE A 1 161 ? -3.427 -6.203 10.593 1.00 97.69 161 ILE A N 1
ATOM 1197 C CA . ILE A 1 161 ? -3.373 -6.033 9.147 1.00 97.69 161 ILE A CA 1
ATOM 1198 C C . ILE A 1 161 ? -2.402 -4.897 8.851 1.00 97.69 161 ILE A C 1
ATOM 1200 O O . ILE A 1 161 ? -2.629 -3.763 9.269 1.00 97.69 161 ILE A O 1
ATOM 1204 N N . THR A 1 162 ? -1.325 -5.186 8.129 1.00 96.81 162 THR A N 1
ATOM 1205 C CA . THR A 1 162 ? -0.398 -4.154 7.653 1.00 96.81 162 THR A CA 1
ATOM 1206 C C . THR A 1 162 ? -0.738 -3.775 6.225 1.00 96.81 162 THR A C 1
ATOM 1208 O O . THR A 1 162 ? -0.879 -4.661 5.380 1.00 96.81 162 THR A O 1
ATOM 1211 N N . CYS A 1 163 ? -0.834 -2.482 5.944 1.00 96.75 163 CYS A N 1
ATOM 1212 C CA . CYS A 1 163 ? -1.176 -1.949 4.635 1.00 96.75 163 CYS A CA 1
ATOM 1213 C C . CYS A 1 163 ? -0.088 -1.009 4.117 1.00 96.75 163 CYS A C 1
ATOM 1215 O O . CYS A 1 163 ? 0.530 -0.278 4.889 1.00 96.75 163 CYS A O 1
ATOM 1217 N N . MET A 1 164 ? 0.101 -0.983 2.799 1.00 95.38 164 MET A N 1
ATOM 1218 C CA . MET A 1 164 ? 0.929 0.008 2.110 1.00 95.38 164 MET A CA 1
ATOM 1219 C C . MET A 1 164 ? 0.208 0.511 0.864 1.00 95.38 164 MET A C 1
ATOM 1221 O O . MET A 1 164 ? -0.343 -0.297 0.115 1.00 95.38 164 MET A O 1
ATOM 1225 N N . VAL A 1 165 ? 0.235 1.822 0.614 1.00 94.94 165 VAL A N 1
ATOM 1226 C CA . VAL A 1 165 ? -0.316 2.376 -0.634 1.00 94.94 165 VAL A CA 1
ATOM 1227 C C . VAL A 1 165 ? 0.749 2.419 -1.718 1.00 94.94 165 VAL A C 1
ATOM 1229 O O . VAL A 1 165 ? 1.840 2.945 -1.490 1.00 94.94 165 VAL A O 1
ATOM 1232 N N . ARG A 1 166 ? 0.408 1.924 -2.910 1.00 91.75 166 ARG A N 1
ATOM 1233 C CA . ARG A 1 166 ? 1.202 2.045 -4.145 1.00 91.75 166 ARG A CA 1
ATOM 1234 C C . ARG A 1 166 ? 0.295 2.300 -5.335 1.00 91.75 166 ARG A C 1
ATOM 1236 O O . ARG A 1 166 ? -0.903 2.045 -5.244 1.00 91.75 166 ARG A O 1
ATOM 1243 N N . ARG A 1 167 ? 0.821 2.822 -6.445 1.00 90.06 167 ARG A N 1
ATOM 1244 C CA . ARG A 1 167 ? 0.003 2.882 -7.661 1.00 90.06 167 ARG A CA 1
ATOM 1245 C C . ARG A 1 167 ? -0.114 1.496 -8.250 1.00 90.06 167 ARG A C 1
ATOM 1247 O O . ARG A 1 167 ? 0.794 0.685 -8.141 1.00 90.06 167 ARG A O 1
ATOM 1254 N N . ALA A 1 168 ? -1.210 1.255 -8.934 1.00 89.00 168 ALA A N 1
ATOM 1255 C CA . ALA A 1 168 ? -1.337 0.090 -9.772 1.00 89.00 168 ALA A CA 1
ATOM 1256 C C . ALA A 1 168 ? -2.151 0.434 -11.007 1.00 89.00 168 ALA A C 1
ATOM 1258 O O . ALA A 1 168 ? -3.029 1.301 -10.974 1.00 89.00 168 ALA A O 1
ATOM 1259 N N . ARG A 1 169 ? -1.864 -0.281 -12.090 1.00 89.19 169 ARG A N 1
ATOM 1260 C CA . ARG A 1 169 ? -2.740 -0.342 -13.250 1.00 89.19 169 ARG A CA 1
ATOM 1261 C C . ARG A 1 169 ? -3.658 -1.543 -13.082 1.00 89.19 169 ARG A C 1
ATOM 1263 O O . ARG A 1 169 ? -3.161 -2.646 -12.861 1.00 89.19 169 ARG A O 1
ATOM 1270 N N . PHE A 1 170 ? -4.967 -1.371 -13.219 1.00 91.75 170 PHE A N 1
ATOM 1271 C CA . PHE A 1 170 ? -5.903 -2.482 -13.055 1.00 91.75 170 PHE A CA 1
ATOM 1272 C C . PHE A 1 170 ? -7.130 -2.385 -13.961 1.00 91.75 170 PHE A C 1
ATOM 1274 O O . PHE A 1 170 ? -7.507 -1.311 -14.420 1.00 91.75 170 PHE A O 1
ATOM 1281 N N . TYR A 1 171 ? -7.729 -3.537 -14.252 1.00 94.38 171 TYR A N 1
ATOM 1282 C CA . TYR A 1 171 ? -8.959 -3.675 -15.035 1.00 94.38 171 TYR A CA 1
ATOM 1283 C C . TYR A 1 171 ? -9.666 -4.985 -14.680 1.00 94.38 171 TYR A C 1
ATOM 1285 O O . TYR A 1 171 ? -9.041 -5.929 -14.193 1.00 94.38 171 TYR A O 1
ATOM 1293 N N . LEU A 1 172 ? -10.971 -5.067 -14.939 1.00 95.50 172 LEU A N 1
ATOM 1294 C CA . LEU A 1 172 ? -11.709 -6.325 -14.806 1.00 95.50 172 LEU A CA 1
ATOM 1295 C C . LEU A 1 172 ? -11.179 -7.347 -15.812 1.00 95.50 172 LEU A C 1
ATOM 1297 O O . LEU A 1 172 ? -11.000 -7.028 -16.983 1.00 95.50 172 LEU A O 1
ATOM 1301 N N . ALA A 1 173 ? -10.988 -8.594 -15.387 1.00 93.88 173 ALA A N 1
ATOM 1302 C CA . ALA A 1 173 ? -10.513 -9.676 -16.248 1.00 93.88 173 ALA A CA 1
ATOM 1303 C C . ALA A 1 173 ? -11.474 -9.988 -17.411 1.00 93.88 173 ALA A C 1
ATOM 1305 O O . ALA A 1 173 ? -11.056 -10.564 -18.410 1.00 93.88 173 ALA A O 1
ATOM 1306 N N . SER A 1 174 ? -12.749 -9.612 -17.280 1.00 93.25 174 SER A N 1
ATOM 1307 C CA . SER A 1 174 ? -13.767 -9.693 -18.334 1.00 93.25 174 SER A CA 1
ATOM 1308 C C . SER A 1 174 ? -13.695 -8.551 -19.355 1.00 93.25 174 SER A C 1
ATOM 1310 O O . SER A 1 174 ? -14.417 -8.583 -20.348 1.00 93.25 174 SER A O 1
ATOM 1312 N N . SER A 1 175 ? -12.870 -7.533 -19.106 1.00 94.12 175 SER A N 1
ATOM 1313 C CA . SER A 1 175 ? -12.740 -6.332 -19.931 1.00 94.12 175 SER A CA 1
ATOM 1314 C C . SER A 1 175 ? -11.407 -6.309 -20.682 1.00 94.12 175 SER A C 1
ATOM 1316 O O . SER A 1 175 ? -10.446 -6.991 -20.329 1.00 94.12 175 SER A O 1
ATOM 1318 N N . SER A 1 176 ? -11.340 -5.493 -21.736 1.00 91.62 176 SER A N 1
ATOM 1319 C CA . SER A 1 176 ? -10.101 -5.273 -22.489 1.00 91.62 176 SER A CA 1
ATOM 1320 C C . SER A 1 176 ? -9.036 -4.579 -21.624 1.00 91.62 176 SER A C 1
ATOM 1322 O O . SER A 1 176 ? -9.375 -3.644 -20.897 1.00 91.62 176 SER A O 1
ATOM 1324 N N . PRO A 1 177 ? -7.735 -4.897 -21.777 1.00 89.25 177 PRO A N 1
ATOM 1325 C CA . PRO A 1 177 ? -6.652 -4.146 -21.134 1.00 89.25 177 PRO A CA 1
ATOM 1326 C C . PRO A 1 177 ? -6.656 -2.639 -21.445 1.00 89.25 177 PRO A C 1
ATOM 1328 O O . PRO A 1 177 ? -6.059 -1.854 -20.706 1.00 89.25 177 PRO A O 1
ATOM 1331 N N . SER A 1 178 ? -7.302 -2.216 -22.536 1.00 90.69 178 SER A N 1
ATOM 1332 C CA . SER A 1 178 ? -7.468 -0.799 -22.885 1.00 90.69 178 SER A CA 1
ATOM 1333 C C . SER A 1 178 ? -8.418 -0.044 -21.950 1.00 90.69 178 SER A C 1
ATOM 1335 O O . SER A 1 178 ? -8.377 1.180 -21.932 1.00 90.69 178 SER A O 1
ATOM 1337 N N . SER A 1 179 ? -9.249 -0.738 -21.164 1.00 93.25 179 SER A N 1
ATOM 1338 C CA . SER A 1 179 ? -10.103 -0.127 -20.136 1.00 93.25 179 SER A CA 1
ATOM 1339 C C . SER A 1 179 ? -9.394 0.014 -18.786 1.00 93.25 179 SER A C 1
ATOM 1341 O O . SER A 1 179 ? -10.056 0.172 -17.764 1.00 93.25 179 SER A O 1
ATOM 1343 N N . ALA A 1 180 ? -8.072 -0.159 -18.752 1.00 90.81 180 ALA A N 1
ATOM 1344 C CA . ALA A 1 180 ? -7.324 -0.125 -17.512 1.00 90.81 180 ALA A CA 1
ATOM 1345 C C . ALA A 1 180 ? -7.278 1.269 -16.902 1.00 90.81 180 ALA A C 1
ATOM 1347 O O . ALA A 1 180 ? -6.976 2.254 -17.573 1.00 90.81 180 ALA A O 1
ATOM 1348 N N . GLU A 1 181 ? -7.514 1.306 -15.600 1.00 91.88 181 GLU A N 1
ATOM 1349 C CA . GLU A 1 181 ? -7.386 2.489 -14.772 1.00 91.88 181 GLU A CA 1
ATOM 1350 C C . GLU A 1 181 ? -6.029 2.473 -14.070 1.00 91.88 181 GLU A C 1
ATOM 1352 O O . GLU A 1 181 ? -5.446 1.413 -13.824 1.00 91.88 181 GLU A O 1
ATOM 1357 N N . ILE A 1 182 ? -5.512 3.660 -13.763 1.00 90.75 182 ILE A N 1
ATOM 1358 C CA . ILE A 1 182 ? -4.326 3.830 -12.928 1.00 90.75 182 ILE A CA 1
ATOM 1359 C C . ILE A 1 182 ? -4.752 4.628 -11.705 1.00 90.75 182 ILE A C 1
ATOM 1361 O O . ILE A 1 182 ? -5.155 5.782 -11.836 1.00 90.75 182 ILE A O 1
ATOM 1365 N N . ASP A 1 183 ? -4.630 4.024 -10.529 1.00 92.38 183 ASP A N 1
ATOM 1366 C CA . ASP A 1 183 ? -4.945 4.671 -9.255 1.00 92.38 183 ASP A CA 1
ATOM 1367 C C . ASP A 1 183 ? -3.984 4.189 -8.159 1.00 92.38 183 ASP A C 1
ATOM 1369 O O . ASP A 1 183 ? -3.194 3.261 -8.353 1.00 92.38 183 ASP A O 1
ATOM 1373 N N . SER A 1 184 ? -4.028 4.839 -7.002 1.00 93.81 184 SER A N 1
ATOM 1374 C CA . SER A 1 184 ? -3.356 4.399 -5.787 1.00 93.81 184 SER A CA 1
ATOM 1375 C C . SER A 1 184 ? -4.213 3.382 -5.036 1.00 93.81 184 SER A C 1
ATOM 1377 O O . SER A 1 184 ? -5.367 3.643 -4.705 1.00 93.81 184 SER A O 1
ATOM 1379 N N . ILE A 1 185 ? -3.621 2.229 -4.739 1.00 95.12 185 ILE A N 1
ATOM 1380 C CA . ILE A 1 185 ? -4.247 1.066 -4.115 1.00 95.12 185 ILE A CA 1
ATOM 1381 C C . ILE A 1 185 ? -3.542 0.768 -2.793 1.00 95.12 185 ILE A C 1
ATOM 1383 O O . ILE A 1 185 ? -2.312 0.774 -2.718 1.00 95.12 185 ILE A O 1
ATOM 1387 N N . ALA A 1 186 ? -4.319 0.495 -1.748 1.00 96.88 186 ALA A N 1
ATOM 1388 C CA . ALA A 1 186 ? -3.820 -0.037 -0.490 1.00 96.88 186 ALA A CA 1
ATOM 1389 C C . ALA A 1 186 ? -3.714 -1.560 -0.599 1.00 96.88 186 ALA A C 1
ATOM 1391 O O . ALA A 1 186 ? -4.707 -2.245 -0.844 1.00 96.88 186 ALA A O 1
ATOM 1392 N N . PHE A 1 187 ? -2.507 -2.080 -0.398 1.00 95.31 187 PHE A N 1
ATOM 1393 C CA . PHE A 1 187 ? -2.229 -3.508 -0.340 1.00 95.31 187 PHE A CA 1
ATOM 1394 C C . PHE A 1 187 ? -2.061 -3.927 1.110 1.00 95.31 187 PHE A C 1
ATOM 1396 O O . PHE A 1 187 ? -1.077 -3.555 1.755 1.00 95.31 187 PHE A O 1
ATOM 1403 N N . CYS A 1 188 ? -3.021 -4.694 1.605 1.00 96.81 188 CYS A N 1
ATOM 1404 C CA . CYS A 1 188 ? -3.135 -5.076 3.002 1.00 96.81 188 CYS A CA 1
ATOM 1405 C C . CYS A 1 188 ? -2.893 -6.573 3.180 1.00 96.81 188 CYS A C 1
ATOM 1407 O O . CYS A 1 188 ? -3.435 -7.370 2.423 1.00 96.81 188 CYS A O 1
ATOM 1409 N N . SER A 1 189 ? -2.127 -6.965 4.192 1.00 96.25 189 SER A N 1
ATOM 1410 C CA . SER A 1 189 ? -1.840 -8.372 4.495 1.00 96.25 189 SER A CA 1
ATOM 1411 C C . SER A 1 189 ? -1.849 -8.619 6.000 1.00 96.25 189 SER A C 1
ATOM 1413 O O . SER A 1 189 ? -1.462 -7.723 6.759 1.00 96.25 189 SER A O 1
ATOM 1415 N N . PRO A 1 190 ? -2.260 -9.816 6.449 1.00 96.06 190 PRO A N 1
ATOM 1416 C CA . PRO A 1 190 ? -2.190 -10.176 7.851 1.00 96.06 190 PRO A CA 1
ATOM 1417 C C . PRO A 1 190 ? -0.732 -10.355 8.283 1.00 96.06 190 PRO A C 1
ATOM 1419 O O . PRO A 1 190 ? 0.095 -10.928 7.572 1.00 96.06 190 PRO A O 1
ATOM 1422 N N . ARG A 1 191 ? -0.429 -9.877 9.485 1.00 94.31 191 ARG A N 1
ATOM 1423 C CA . ARG A 1 191 ? 0.863 -10.017 10.157 1.00 94.31 191 ARG A CA 1
ATOM 1424 C C . ARG A 1 191 ? 0.604 -10.250 11.642 1.00 94.31 191 ARG A C 1
ATOM 1426 O O . ARG A 1 191 ? -0.440 -9.866 12.163 1.00 94.31 191 ARG A O 1
ATOM 1433 N N . LYS A 1 192 ? 1.548 -10.872 12.348 1.00 95.56 192 LYS A N 1
ATOM 1434 C CA . LYS A 1 192 ? 1.518 -10.866 13.817 1.00 95.56 192 LYS A CA 1
ATOM 1435 C C . LYS A 1 192 ? 1.511 -9.422 14.314 1.00 95.56 192 LYS A C 1
ATOM 1437 O O . LYS A 1 192 ? 2.260 -8.600 13.789 1.00 95.56 192 LYS A O 1
ATOM 1442 N N . PHE A 1 193 ? 0.661 -9.135 15.292 1.00 96.12 193 PHE A N 1
ATOM 1443 C CA . PHE A 1 193 ? 0.609 -7.818 15.910 1.00 96.12 193 PHE A CA 1
ATOM 1444 C C . PHE A 1 193 ? 1.971 -7.465 16.514 1.00 96.12 193 PHE A C 1
ATOM 1446 O O . PHE A 1 193 ? 2.578 -8.281 17.212 1.00 96.12 193 PHE A O 1
ATOM 1453 N N . ASP A 1 194 ? 2.425 -6.246 16.245 1.00 94.50 194 ASP A N 1
ATOM 1454 C CA . ASP A 1 194 ? 3.654 -5.695 16.791 1.00 94.50 194 ASP A CA 1
ATOM 1455 C C . ASP A 1 194 ? 3.322 -4.408 17.565 1.00 94.50 194 ASP A C 1
ATOM 1457 O O . ASP A 1 194 ? 2.887 -3.423 16.961 1.00 94.50 194 ASP A O 1
ATOM 1461 N N . PRO A 1 195 ? 3.478 -4.385 18.901 1.00 92.94 195 PRO A N 1
ATOM 1462 C CA . PRO A 1 195 ? 3.201 -3.187 19.690 1.00 92.94 195 PRO A CA 1
ATOM 1463 C C . PRO A 1 195 ? 4.198 -2.053 19.421 1.00 92.94 195 PRO A C 1
ATOM 1465 O O . PRO A 1 195 ? 3.879 -0.901 19.710 1.00 92.94 195 PRO A O 1
ATOM 1468 N N . ASN A 1 196 ? 5.372 -2.368 18.864 1.00 92.88 196 ASN A N 1
ATOM 1469 C CA . ASN A 1 196 ? 6.425 -1.410 18.531 1.00 92.88 196 ASN A CA 1
ATOM 1470 C C . ASN A 1 196 ? 6.489 -1.135 17.022 1.00 92.88 196 ASN A C 1
ATOM 1472 O O . ASN A 1 196 ? 7.511 -0.666 16.528 1.00 92.88 196 ASN A O 1
ATOM 1476 N N . TRP A 1 197 ? 5.410 -1.437 16.297 1.00 94.25 197 TRP A N 1
ATOM 1477 C CA . TRP A 1 197 ? 5.317 -1.213 14.862 1.00 94.25 197 TRP A CA 1
ATOM 1478 C C . TRP A 1 197 ? 5.558 0.253 14.490 1.00 94.25 197 TRP A C 1
ATOM 1480 O O . TRP A 1 197 ? 4.978 1.157 15.101 1.00 94.25 197 TRP A O 1
ATOM 1490 N N . ILE A 1 198 ? 6.354 0.482 13.444 1.00 92.75 198 ILE A N 1
ATOM 1491 C CA . ILE A 1 198 ? 6.613 1.819 12.901 1.00 92.75 198 ILE A CA 1
ATOM 1492 C C . ILE A 1 198 ? 6.163 1.902 11.447 1.00 92.75 198 ILE A C 1
ATOM 1494 O O . ILE A 1 198 ? 5.339 2.750 11.115 1.00 92.75 198 ILE A O 1
ATOM 1498 N N . CYS A 1 199 ? 6.723 1.066 10.572 1.00 90.75 199 CYS A N 1
ATOM 1499 C CA . CYS A 1 199 ? 6.410 1.082 9.138 1.00 90.75 199 CYS A CA 1
ATOM 1500 C C . CYS A 1 199 ? 6.477 -0.304 8.476 1.00 90.75 199 CYS A C 1
ATOM 1502 O O . CYS A 1 199 ? 6.253 -0.425 7.268 1.00 90.75 199 CYS A O 1
ATOM 1504 N N . GLU A 1 200 ? 6.797 -1.340 9.250 1.00 91.69 200 GLU A N 1
ATOM 1505 C CA . GLU A 1 200 ? 7.175 -2.662 8.771 1.00 91.69 200 GLU A CA 1
ATOM 1506 C C . GLU A 1 200 ? 5.972 -3.398 8.170 1.00 91.69 200 GLU A C 1
ATOM 1508 O O . GLU A 1 200 ? 4.952 -3.627 8.822 1.00 91.69 200 GLU A O 1
ATOM 1513 N N . ASN A 1 201 ? 6.093 -3.853 6.931 1.00 88.81 201 ASN A N 1
ATOM 1514 C CA . ASN A 1 201 ? 5.027 -4.572 6.221 1.00 88.81 201 ASN A CA 1
ATOM 1515 C C . ASN A 1 201 ? 5.501 -5.933 5.678 1.00 88.81 201 ASN A C 1
ATOM 1517 O O . ASN A 1 201 ? 4.883 -6.497 4.768 1.00 88.81 201 ASN A O 1
ATOM 1521 N N . GLN A 1 202 ? 6.601 -6.459 6.227 1.00 88.25 202 GLN A N 1
ATOM 1522 C CA . GLN A 1 202 ? 7.124 -7.768 5.862 1.00 88.25 202 GLN A CA 1
ATOM 1523 C C . GLN A 1 202 ? 6.154 -8.879 6.271 1.00 88.25 202 GLN A C 1
ATOM 1525 O O . GLN A 1 202 ? 5.762 -9.005 7.432 1.00 88.25 202 GLN A O 1
ATOM 1530 N N . VAL A 1 203 ? 5.777 -9.691 5.287 1.00 89.31 203 VAL A N 1
ATOM 1531 C CA . VAL A 1 203 ? 4.873 -10.838 5.422 1.00 89.31 203 VAL A CA 1
ATOM 1532 C C . VAL A 1 203 ? 5.418 -12.004 4.603 1.00 89.31 203 VAL A C 1
ATOM 1534 O O . VAL A 1 203 ? 6.290 -11.813 3.752 1.00 89.31 203 VAL A O 1
ATOM 1537 N N . ALA A 1 204 ? 4.911 -13.210 4.858 1.00 88.69 204 ALA A N 1
ATOM 1538 C CA . ALA A 1 204 ? 5.253 -14.376 4.054 1.00 88.69 204 ALA A CA 1
ATOM 1539 C C . ALA A 1 204 ? 4.835 -14.174 2.585 1.00 88.69 204 ALA A C 1
ATOM 1541 O O . ALA A 1 204 ? 3.901 -13.429 2.281 1.00 88.69 204 ALA A O 1
ATOM 1542 N N . THR A 1 205 ? 5.548 -14.812 1.660 1.00 84.62 205 THR A N 1
ATOM 1543 C CA . THR A 1 205 ? 5.336 -14.628 0.215 1.00 84.62 205 THR A CA 1
ATOM 1544 C C . THR A 1 205 ? 4.027 -15.250 -0.274 1.00 84.62 205 THR A C 1
ATOM 1546 O O . THR A 1 205 ? 3.496 -14.855 -1.307 1.00 84.62 205 THR A O 1
ATOM 1549 N N . ASP A 1 206 ? 3.468 -16.198 0.463 1.00 89.94 206 ASP A N 1
ATOM 1550 C CA . ASP A 1 206 ? 2.169 -16.830 0.236 1.00 89.94 206 ASP A CA 1
ATOM 1551 C C . ASP A 1 206 ? 1.016 -16.143 0.984 1.00 89.94 206 ASP A C 1
ATOM 1553 O O . ASP A 1 206 ? -0.142 -16.432 0.694 1.00 89.94 206 ASP A O 1
ATOM 1557 N N . ALA A 1 207 ? 1.305 -15.202 1.891 1.00 92.19 207 ALA A N 1
ATOM 1558 C CA . ALA A 1 207 ? 0.278 -14.498 2.653 1.00 92.19 207 ALA A CA 1
ATOM 1559 C C . ALA A 1 207 ? -0.709 -13.782 1.714 1.00 92.19 207 ALA A C 1
ATOM 1561 O O . ALA A 1 207 ? -0.277 -13.145 0.738 1.00 92.19 207 ALA A O 1
ATOM 1562 N N . PRO A 1 208 ? -2.023 -13.814 2.000 1.00 94.62 208 PRO A N 1
ATOM 1563 C CA . PRO A 1 208 ? -2.980 -13.097 1.178 1.00 94.62 208 PRO A CA 1
ATOM 1564 C C . PRO A 1 208 ? -2.733 -11.596 1.268 1.00 94.62 208 PRO A C 1
ATOM 1566 O O . PRO A 1 208 ? -2.480 -11.009 2.326 1.00 94.62 208 PRO A O 1
ATOM 1569 N N . SER A 1 209 ? -2.823 -10.961 0.116 1.00 94.69 209 SER A N 1
ATOM 1570 C CA . SER A 1 209 ? -2.714 -9.527 -0.046 1.00 94.69 209 SER A CA 1
ATOM 1571 C C . SER A 1 209 ? -4.011 -9.021 -0.656 1.00 94.69 209 SER A C 1
ATOM 1573 O O . SER A 1 209 ? -4.350 -9.340 -1.794 1.00 94.69 209 SER A O 1
ATOM 1575 N N . TYR A 1 210 ? -4.748 -8.248 0.128 1.00 96.31 210 TYR A N 1
ATOM 1576 C CA . TYR A 1 210 ? -6.022 -7.648 -0.237 1.00 96.31 210 TYR A CA 1
ATOM 1577 C C . TYR A 1 210 ? -5.767 -6.282 -0.871 1.00 96.31 210 TYR A C 1
ATOM 1579 O O . TYR A 1 210 ? -5.047 -5.460 -0.299 1.00 96.31 210 TYR A O 1
ATOM 1587 N N . ALA A 1 211 ? -6.349 -6.041 -2.043 1.00 95.81 211 ALA A N 1
ATOM 1588 C CA . ALA A 1 211 ? -6.254 -4.767 -2.745 1.00 95.81 211 ALA A CA 1
ATOM 1589 C C . ALA A 1 211 ? -7.513 -3.930 -2.503 1.00 95.81 211 ALA A C 1
ATOM 1591 O O . ALA A 1 211 ? -8.634 -4.384 -2.749 1.00 95.81 211 ALA A O 1
ATOM 1592 N N . ILE A 1 212 ? -7.327 -2.703 -2.023 1.00 97.12 212 ILE A N 1
ATOM 1593 C CA . ILE A 1 212 ? -8.412 -1.774 -1.695 1.00 97.12 212 ILE A CA 1
ATOM 1594 C C . ILE A 1 212 ? -8.148 -0.434 -2.377 1.00 97.12 212 ILE A C 1
ATOM 1596 O O . ILE A 1 212 ? -7.095 0.177 -2.191 1.00 97.12 212 ILE A O 1
ATOM 1600 N N . GLN A 1 213 ? -9.119 0.038 -3.148 1.00 95.94 213 GLN A N 1
ATOM 1601 C CA . GLN A 1 213 ? -9.128 1.376 -3.728 1.00 95.94 213 GLN A CA 1
ATOM 1602 C C . GLN A 1 213 ? -9.923 2.310 -2.814 1.00 95.94 213 GLN A C 1
ATOM 1604 O O . GLN A 1 213 ? -10.998 1.937 -2.354 1.00 95.94 213 GLN A O 1
ATOM 1609 N N . VAL A 1 214 ? -9.444 3.534 -2.589 1.00 96.75 214 VAL A N 1
ATOM 1610 C CA . VAL A 1 214 ? -10.273 4.615 -2.027 1.00 96.75 214 VAL A CA 1
ATOM 1611 C C . VAL A 1 214 ? -10.196 5.796 -2.976 1.00 96.75 214 VAL A C 1
ATOM 1613 O O . VAL A 1 214 ? -9.118 6.363 -3.162 1.00 96.75 214 VAL A O 1
ATOM 1616 N N . SER A 1 215 ? -11.318 6.120 -3.611 1.00 94.25 215 SER A N 1
ATOM 1617 C CA . SER A 1 215 ? -11.407 7.149 -4.646 1.00 94.25 215 SER A CA 1
ATOM 1618 C C . SER A 1 215 ? -12.864 7.542 -4.882 1.00 94.25 215 SER A C 1
ATOM 1620 O O . SER A 1 215 ? -13.770 6.734 -4.672 1.00 94.25 215 SER A O 1
ATOM 1622 N N . ARG A 1 216 ? -13.102 8.783 -5.326 1.00 90.69 216 ARG A N 1
ATOM 1623 C CA . ARG A 1 216 ? -14.429 9.291 -5.735 1.00 90.69 216 ARG A CA 1
ATOM 1624 C C . ARG A 1 216 ? -15.540 9.040 -4.701 1.00 90.69 216 ARG A C 1
ATOM 1626 O O . ARG A 1 216 ? -16.678 8.754 -5.061 1.00 90.69 216 ARG A O 1
ATOM 1633 N N . GLY A 1 217 ? -15.208 9.137 -3.414 1.00 91.94 217 GLY A N 1
ATOM 1634 C CA . GLY A 1 217 ? -16.180 9.007 -2.325 1.00 91.94 217 GLY A CA 1
ATOM 1635 C C . GLY A 1 217 ? -16.580 7.564 -2.012 1.00 91.94 217 GLY A C 1
ATOM 1636 O O . GLY A 1 217 ? -17.571 7.341 -1.319 1.00 91.94 217 GLY A O 1
ATOM 1637 N N . ALA A 1 218 ? -15.814 6.584 -2.494 1.00 93.88 218 ALA A N 1
ATOM 1638 C CA . ALA A 1 218 ? -16.021 5.172 -2.208 1.00 93.88 218 ALA A CA 1
ATOM 1639 C C . ALA A 1 218 ? -14.710 4.480 -1.815 1.00 93.88 218 ALA A C 1
ATOM 1641 O O . ALA A 1 218 ? -13.624 4.852 -2.263 1.00 93.88 218 ALA A O 1
ATOM 1642 N N . ALA A 1 219 ? -14.832 3.448 -0.981 1.00 95.31 219 ALA A N 1
ATOM 1643 C CA . ALA A 1 219 ? -13.764 2.507 -0.682 1.00 95.31 219 ALA A CA 1
ATOM 1644 C C . ALA A 1 219 ? -14.172 1.122 -1.207 1.00 95.31 219 ALA A C 1
ATOM 1646 O O . ALA A 1 219 ? -15.165 0.549 -0.756 1.00 95.31 219 ALA A O 1
ATOM 1647 N N . THR A 1 220 ? -13.427 0.606 -2.181 1.00 95.00 220 THR A N 1
ATOM 1648 C CA . THR A 1 220 ? -13.794 -0.565 -2.985 1.00 95.00 220 THR A CA 1
ATOM 1649 C C . THR A 1 220 ? -12.760 -1.668 -2.823 1.00 95.00 220 THR A C 1
ATOM 1651 O O . THR A 1 220 ? -11.564 -1.456 -3.018 1.00 95.00 220 THR A O 1
ATOM 1654 N N . TYR A 1 221 ? -13.227 -2.875 -2.509 1.00 96.00 221 TYR A N 1
ATOM 1655 C CA . TYR A 1 221 ? -12.398 -4.075 -2.472 1.00 96.00 221 TYR A CA 1
ATOM 1656 C C . TYR A 1 221 ? -12.198 -4.648 -3.886 1.00 96.00 221 TYR A C 1
ATOM 1658 O O . TYR A 1 221 ? -13.154 -5.061 -4.550 1.00 96.00 221 TYR A O 1
ATOM 1666 N N . LEU A 1 222 ? -10.945 -4.682 -4.343 1.00 94.94 222 LEU A N 1
ATOM 1667 C CA . LEU A 1 222 ? -10.555 -5.147 -5.680 1.00 94.94 222 LEU A CA 1
ATOM 1668 C C . LEU A 1 222 ? -10.220 -6.643 -5.730 1.00 94.94 222 LEU A C 1
ATOM 1670 O O . LEU A 1 222 ? -10.107 -7.205 -6.816 1.00 94.94 222 LEU A O 1
ATOM 1674 N N . GLY A 1 223 ? -10.102 -7.303 -4.578 1.00 95.50 223 GLY A N 1
ATOM 1675 C CA . GLY A 1 223 ? -9.874 -8.741 -4.478 1.00 95.50 223 GLY A CA 1
ATOM 1676 C C . GLY A 1 223 ? -8.645 -9.101 -3.647 1.00 95.50 223 GLY A C 1
ATOM 1677 O O . GLY A 1 223 ? -8.012 -8.241 -3.025 1.00 95.50 223 GLY A O 1
ATOM 1678 N N . VAL A 1 224 ? -8.294 -10.384 -3.674 1.00 95.69 224 VAL A N 1
ATOM 1679 C CA . VAL A 1 224 ? -7.143 -10.973 -2.980 1.00 95.69 224 VAL A CA 1
ATOM 1680 C C . VAL A 1 224 ? -6.291 -11.799 -3.942 1.00 95.69 224 VAL A C 1
ATOM 1682 O O . VAL A 1 224 ? -6.819 -12.473 -4.831 1.00 95.69 224 VAL A O 1
ATOM 1685 N N . ALA A 1 225 ? -4.978 -11.734 -3.748 1.00 93.88 225 ALA A N 1
ATOM 1686 C CA . ALA A 1 225 ? -3.969 -12.573 -4.389 1.00 93.88 225 ALA A CA 1
ATOM 1687 C C . ALA A 1 225 ? -2.844 -12.862 -3.375 1.00 93.88 225 ALA A C 1
ATOM 1689 O O . ALA A 1 225 ? -2.671 -12.078 -2.434 1.00 93.88 225 ALA A O 1
ATOM 1690 N N . PRO A 1 226 ? -2.077 -13.954 -3.509 1.00 92.06 226 PRO A N 1
ATOM 1691 C CA . PRO A 1 226 ? -0.915 -14.177 -2.655 1.00 92.06 226 PRO A CA 1
ATOM 1692 C C . PRO A 1 226 ? 0.149 -13.093 -2.890 1.00 92.06 226 PRO A C 1
ATOM 1694 O O . PRO A 1 226 ? 0.277 -12.553 -3.991 1.00 92.06 226 PRO A O 1
ATOM 1697 N N . ARG A 1 227 ? 0.935 -12.763 -1.857 1.00 87.62 227 ARG A N 1
ATOM 1698 C CA . ARG A 1 227 ? 1.925 -11.671 -1.917 1.00 87.62 227 ARG A CA 1
ATOM 1699 C C . ARG A 1 227 ? 2.915 -11.828 -3.080 1.00 87.62 227 ARG A C 1
ATOM 1701 O O . ARG A 1 227 ? 3.295 -10.820 -3.673 1.00 87.62 227 ARG A O 1
ATOM 1708 N N . HIS A 1 228 ? 3.295 -13.054 -3.431 1.00 82.75 228 HIS A N 1
ATOM 1709 C CA . HIS A 1 228 ? 4.235 -13.321 -4.516 1.00 82.75 228 HIS A CA 1
ATOM 1710 C C . HIS A 1 228 ? 3.702 -13.017 -5.917 1.00 82.75 228 HIS A C 1
ATOM 1712 O O . HIS A 1 228 ? 4.492 -12.789 -6.829 1.00 82.75 228 HIS A O 1
ATOM 1718 N N . ASP A 1 229 ? 2.386 -12.946 -6.106 1.00 85.44 229 ASP A N 1
ATOM 1719 C CA . ASP A 1 229 ? 1.825 -12.547 -7.399 1.00 85.44 229 ASP A CA 1
ATOM 1720 C C . ASP A 1 229 ? 1.986 -11.044 -7.657 1.00 85.44 229 ASP A C 1
ATOM 1722 O O . ASP A 1 229 ? 1.878 -10.597 -8.796 1.00 85.44 229 ASP A O 1
ATOM 1726 N N . ILE A 1 230 ? 2.272 -10.259 -6.614 1.00 82.50 230 ILE A N 1
ATOM 1727 C CA . ILE A 1 230 ? 2.345 -8.793 -6.659 1.00 82.50 230 ILE A CA 1
ATOM 1728 C C . ILE A 1 230 ? 3.776 -8.314 -6.988 1.00 82.50 230 ILE A C 1
ATOM 1730 O O . ILE A 1 230 ? 4.017 -7.113 -7.025 1.00 82.50 230 ILE A O 1
ATOM 1734 N N . TYR A 1 231 ? 4.737 -9.212 -7.254 1.00 70.69 231 TYR A N 1
ATOM 1735 C CA . TYR A 1 231 ? 6.139 -8.857 -7.537 1.00 70.69 231 TYR A CA 1
ATOM 1736 C C . TYR A 1 231 ? 6.357 -8.046 -8.829 1.00 70.69 231 TYR A C 1
ATOM 1738 O O . TYR A 1 231 ? 5.512 -7.999 -9.724 1.00 70.69 231 TYR A O 1
ATOM 1746 N N . MET A 1 232 ? 7.530 -7.398 -8.917 1.00 63.81 232 MET A N 1
ATOM 1747 C CA . MET A 1 232 ? 7.971 -6.551 -10.037 1.00 63.81 232 MET A CA 1
ATOM 1748 C C . MET A 1 232 ? 8.201 -7.359 -11.309 1.00 63.81 232 MET A C 1
ATOM 1750 O O . MET A 1 232 ? 9.325 -7.525 -11.723 1.00 63.81 232 MET A O 1
ATOM 1754 N N . ASN A 1 233 ? 7.177 -7.864 -11.975 1.00 62.59 233 ASN A N 1
ATOM 1755 C CA . ASN A 1 233 ? 7.375 -8.619 -13.211 1.00 62.59 233 ASN A CA 1
ATOM 1756 C C . ASN A 1 233 ? 6.841 -7.777 -14.385 1.00 62.59 233 ASN A C 1
ATOM 1758 O O . ASN A 1 233 ? 5.621 -7.680 -14.548 1.00 62.59 233 ASN A O 1
ATOM 1762 N N . PRO A 1 234 ? 7.703 -7.131 -15.200 1.00 59.16 234 PRO A N 1
ATOM 1763 C CA . PRO A 1 234 ? 7.268 -6.409 -16.390 1.00 59.16 234 PRO A CA 1
ATOM 1764 C C . PRO A 1 234 ? 6.421 -7.320 -17.284 1.00 59.16 234 PRO A C 1
ATOM 1766 O O . PRO A 1 234 ? 6.815 -8.438 -17.604 1.00 59.16 234 PRO A O 1
ATOM 1769 N N . GLY A 1 235 ? 5.223 -6.861 -17.651 1.00 62.69 235 GLY A N 1
ATOM 1770 C CA . GLY A 1 235 ? 4.289 -7.631 -18.480 1.00 62.69 235 GLY A CA 1
ATOM 1771 C C . GLY A 1 235 ? 3.514 -8.742 -17.756 1.00 62.69 235 GLY A C 1
ATOM 1772 O O . GLY A 1 235 ? 2.630 -9.339 -18.368 1.00 62.69 235 GLY A O 1
ATOM 1773 N N . TYR A 1 236 ? 3.771 -8.995 -16.470 1.00 73.44 236 TYR A N 1
ATOM 1774 C CA . TYR A 1 236 ? 2.969 -9.914 -15.660 1.00 73.44 236 TYR A CA 1
ATOM 1775 C C . TYR A 1 236 ? 1.834 -9.171 -14.953 1.00 73.44 236 TYR A C 1
ATOM 1777 O O . TYR A 1 236 ? 1.983 -8.022 -14.533 1.00 73.44 236 TYR A O 1
ATOM 1785 N N . LEU A 1 237 ? 0.692 -9.843 -14.811 1.00 84.25 237 LEU A N 1
ATOM 1786 C CA . LEU A 1 237 ? -0.486 -9.315 -14.132 1.00 84.25 237 LEU A CA 1
ATOM 1787 C C . LEU A 1 237 ? -0.914 -10.278 -13.029 1.00 84.25 237 LEU A C 1
ATOM 1789 O O . LEU A 1 237 ? -1.299 -11.418 -13.303 1.00 84.25 237 LEU A O 1
ATOM 1793 N N . ALA A 1 238 ? -0.918 -9.782 -11.799 1.00 89.38 238 ALA A N 1
ATOM 1794 C CA . ALA A 1 238 ? -1.543 -10.447 -10.672 1.00 89.38 238 ALA A CA 1
ATOM 1795 C C . ALA A 1 238 ? -3.052 -10.560 -10.915 1.00 89.38 238 ALA A C 1
ATOM 1797 O O . ALA A 1 238 ? -3.690 -9.634 -11.429 1.00 89.38 238 ALA A O 1
ATOM 1798 N N . THR A 1 239 ? -3.640 -11.691 -10.530 1.00 93.31 239 THR A N 1
ATOM 1799 C CA . THR A 1 239 ? -5.088 -11.905 -10.653 1.00 93.31 239 THR A CA 1
ATOM 1800 C C . THR A 1 239 ? -5.717 -11.880 -9.280 1.00 93.31 239 THR A C 1
ATOM 1802 O O . THR A 1 239 ? -5.622 -12.839 -8.524 1.00 93.31 239 THR A O 1
ATOM 1805 N N . PHE A 1 240 ? -6.378 -10.775 -8.975 1.00 94.19 240 PHE A N 1
ATOM 1806 C CA . PHE A 1 240 ? -7.107 -10.594 -7.736 1.00 94.19 240 PHE A CA 1
ATOM 1807 C C . PHE A 1 240 ? -8.507 -11.183 -7.881 1.00 94.19 240 PHE A C 1
ATOM 1809 O O . PHE A 1 240 ? -9.227 -10.906 -8.843 1.00 94.19 240 PHE A O 1
ATOM 1816 N N . THR A 1 241 ? -8.890 -12.025 -6.927 1.00 95.25 241 THR A N 1
ATOM 1817 C CA . THR A 1 241 ? -10.170 -12.748 -6.935 1.00 95.25 241 THR A CA 1
ATOM 1818 C C . THR A 1 241 ? -11.016 -12.392 -5.714 1.00 95.25 241 THR A C 1
ATOM 1820 O O . THR A 1 241 ? -10.553 -11.714 -4.801 1.00 95.25 241 THR A O 1
ATOM 1823 N N . GLY A 1 242 ? -12.289 -12.792 -5.706 1.00 91.12 242 GLY A N 1
ATOM 1824 C CA . GLY A 1 242 ? -13.200 -12.539 -4.582 1.00 91.12 242 GLY A CA 1
ATOM 1825 C C . GLY A 1 242 ? -13.768 -11.117 -4.503 1.00 91.12 242 GLY A C 1
ATOM 1826 O O . GLY A 1 242 ? -14.537 -10.835 -3.591 1.00 91.12 242 GLY A O 1
ATOM 1827 N N . SER A 1 243 ? -13.434 -10.221 -5.438 1.00 90.62 243 SER A N 1
ATOM 1828 C CA . SER A 1 243 ? -14.108 -8.922 -5.535 1.00 90.62 243 SER A CA 1
ATOM 1829 C C . SER A 1 243 ? -15.567 -9.096 -5.971 1.00 90.62 243 SER A C 1
ATOM 1831 O O . SER A 1 243 ? -15.845 -9.932 -6.839 1.00 90.62 243 SER A O 1
ATOM 1833 N N . PRO A 1 244 ? -16.500 -8.271 -5.457 1.00 88.00 244 PRO A N 1
ATOM 1834 C CA . PRO A 1 244 ? -17.879 -8.244 -5.945 1.00 88.00 244 PRO A CA 1
ATOM 1835 C C . PRO A 1 244 ? -17.993 -7.854 -7.428 1.00 88.00 244 PRO A C 1
ATOM 1837 O O . PRO A 1 244 ? -19.016 -8.127 -8.049 1.00 88.00 244 PRO A O 1
ATOM 1840 N N . LEU A 1 245 ? -16.957 -7.235 -8.008 1.00 87.88 245 LEU A N 1
ATOM 1841 C CA . LEU A 1 245 ? -16.919 -6.843 -9.421 1.00 87.88 245 LEU A CA 1
ATOM 1842 C C . LEU A 1 245 ? -16.437 -7.971 -10.356 1.00 87.88 245 LEU A C 1
ATOM 1844 O O . LEU A 1 245 ? -16.418 -7.793 -11.572 1.00 87.88 245 LEU A O 1
ATOM 1848 N N . GLY A 1 246 ? -16.047 -9.127 -9.808 1.00 92.06 246 GLY A N 1
ATOM 1849 C CA . GLY A 1 246 ? -15.387 -10.211 -10.540 1.00 92.06 246 GLY A CA 1
ATOM 1850 C C . GLY A 1 246 ? -13.862 -10.165 -10.412 1.00 92.06 246 GLY A C 1
ATOM 1851 O O . GLY A 1 246 ? -13.308 -9.393 -9.636 1.00 92.06 246 GLY A O 1
ATOM 1852 N N . ALA A 1 247 ? -13.155 -11.027 -11.146 1.00 95.12 247 ALA A N 1
ATOM 1853 C CA . ALA A 1 247 ? -11.695 -11.055 -11.087 1.00 95.12 247 ALA A CA 1
ATOM 1854 C C . ALA A 1 247 ? -11.092 -9.760 -11.659 1.00 95.12 247 ALA A C 1
ATOM 1856 O O . ALA A 1 247 ? -11.484 -9.313 -12.738 1.00 95.12 247 ALA A O 1
ATOM 1857 N N . VAL A 1 248 ? -10.107 -9.190 -10.967 1.00 94.69 248 VAL A N 1
ATOM 1858 C CA . VAL A 1 248 ? -9.380 -7.979 -11.370 1.00 94.69 248 VAL A CA 1
ATOM 1859 C C . VAL A 1 248 ? -7.956 -8.368 -11.753 1.00 94.69 248 VAL A C 1
ATOM 1861 O O . VAL A 1 248 ? -7.277 -9.091 -11.027 1.00 94.69 248 VAL A O 1
ATOM 1864 N N . ARG A 1 249 ? -7.481 -7.888 -12.900 1.00 93.38 249 ARG A N 1
ATOM 1865 C CA . ARG A 1 249 ? -6.072 -7.983 -13.287 1.00 93.38 249 ARG A CA 1
ATOM 1866 C C . ARG A 1 249 ? -5.374 -6.721 -12.825 1.00 93.38 249 ARG A C 1
ATOM 1868 O O . ARG A 1 249 ? -5.781 -5.629 -13.214 1.00 93.38 249 ARG A O 1
ATOM 1875 N N . LEU A 1 250 ? -4.336 -6.877 -12.017 1.00 90.38 250 LEU A N 1
ATOM 1876 C CA . LEU A 1 250 ? -3.546 -5.779 -11.481 1.00 90.38 250 LEU A CA 1
ATOM 1877 C C . LEU A 1 250 ? -2.097 -5.949 -11.921 1.00 90.38 250 LEU A C 1
ATOM 1879 O O . LEU A 1 250 ? -1.531 -7.036 -11.842 1.00 90.38 250 LEU A O 1
ATOM 1883 N N . GLY A 1 251 ? -1.502 -4.868 -12.398 1.00 84.25 251 GLY A N 1
ATOM 1884 C CA . GLY A 1 251 ? -0.114 -4.827 -12.817 1.00 84.25 251 GLY A CA 1
ATOM 1885 C C . GLY A 1 251 ? 0.571 -3.547 -12.370 1.00 84.25 251 GLY A C 1
ATOM 1886 O O . GLY A 1 251 ? -0.085 -2.594 -11.929 1.00 84.25 251 GLY A O 1
ATOM 1887 N N . PRO A 1 252 ? 1.898 -3.502 -12.508 1.00 78.25 252 PRO A N 1
ATOM 1888 C CA . PRO A 1 252 ? 2.632 -2.289 -12.229 1.00 78.25 252 PRO A CA 1
ATOM 1889 C C . PRO A 1 252 ? 2.299 -1.191 -13.243 1.00 78.25 252 PRO A C 1
ATOM 1891 O O . PRO A 1 252 ? 1.949 -1.458 -14.397 1.00 78.25 252 PRO A O 1
ATOM 1894 N N . VAL A 1 253 ? 2.454 0.061 -12.817 1.00 79.31 253 VAL A N 1
ATOM 1895 C CA . VAL A 1 253 ? 2.521 1.187 -13.748 1.00 79.31 253 VAL A CA 1
ATOM 1896 C C . VAL A 1 253 ? 3.955 1.237 -14.285 1.00 79.31 253 VAL A C 1
ATOM 1898 O O . VAL A 1 253 ? 4.895 1.247 -13.489 1.00 79.31 253 VAL A O 1
ATOM 1901 N N . PRO A 1 254 ? 4.157 1.212 -15.612 1.00 71.75 254 PRO A N 1
ATOM 1902 C CA . PRO A 1 254 ? 5.493 1.322 -16.172 1.00 71.75 254 PRO A CA 1
ATOM 1903 C C . PRO A 1 254 ? 6.049 2.719 -15.888 1.00 71.75 254 PRO A C 1
ATOM 1905 O O . PRO A 1 254 ? 5.397 3.723 -16.179 1.00 71.75 254 PRO A O 1
ATOM 1908 N N . ALA A 1 255 ? 7.260 2.766 -15.347 1.00 68.00 255 ALA A N 1
ATOM 1909 C CA . ALA A 1 255 ? 8.083 3.961 -15.315 1.00 68.00 255 ALA A CA 1
ATOM 1910 C C . ALA A 1 255 ? 9.292 3.724 -16.220 1.00 68.00 255 ALA A C 1
ATOM 1912 O O . ALA A 1 255 ? 9.835 2.617 -16.260 1.00 68.00 255 ALA A O 1
ATOM 1913 N N . ILE A 1 256 ? 9.645 4.748 -16.989 1.00 68.12 256 ILE A N 1
ATOM 1914 C CA . ILE A 1 256 ? 10.777 4.728 -17.909 1.00 68.12 256 ILE A CA 1
ATOM 1915 C C . ILE A 1 256 ? 11.822 5.657 -17.311 1.00 68.12 256 ILE A C 1
ATOM 1917 O O . ILE A 1 256 ? 11.587 6.861 -17.222 1.00 68.12 256 ILE A O 1
ATOM 1921 N N . ASP A 1 257 ? 12.948 5.085 -16.904 1.00 65.31 257 ASP A N 1
ATOM 1922 C CA . ASP A 1 257 ? 14.135 5.847 -16.547 1.00 65.31 257 ASP A CA 1
ATOM 1923 C C . ASP A 1 257 ? 15.040 5.921 -17.772 1.00 65.31 257 ASP A C 1
ATOM 1925 O O . ASP A 1 257 ? 15.425 4.896 -18.339 1.00 65.31 257 ASP A O 1
ATOM 1929 N N . GLU A 1 258 ? 15.367 7.138 -18.190 1.00 60.81 258 GLU A N 1
ATOM 1930 C CA . GLU A 1 258 ? 16.255 7.387 -19.318 1.00 60.81 258 GLU A CA 1
ATOM 1931 C C . GLU A 1 258 ? 17.633 7.803 -18.811 1.00 60.81 258 GLU A C 1
ATOM 1933 O O . GLU A 1 258 ? 17.769 8.736 -18.017 1.00 60.81 258 GLU A O 1
ATOM 1938 N N . PHE A 1 259 ? 18.667 7.137 -19.308 1.00 60.28 259 PHE A N 1
ATOM 1939 C CA . PHE A 1 259 ? 20.056 7.482 -19.048 1.00 60.28 259 PHE A CA 1
ATOM 1940 C C . PHE A 1 259 ? 20.714 7.955 -20.342 1.00 60.28 259 PHE A C 1
ATOM 1942 O O . PHE A 1 259 ? 20.338 7.544 -21.443 1.00 60.28 259 PHE A O 1
ATOM 1949 N N . GLU A 1 260 ? 21.691 8.851 -20.193 1.00 56.50 260 GLU A N 1
ATOM 1950 C CA . GLU A 1 260 ? 22.501 9.380 -21.299 1.00 56.50 260 GLU A CA 1
ATOM 1951 C C . GLU A 1 260 ? 21.665 9.953 -22.461 1.00 56.50 260 GLU A C 1
ATOM 1953 O O . GLU A 1 260 ? 21.964 9.740 -23.631 1.00 56.50 260 GLU A O 1
ATOM 1958 N N . GLY A 1 261 ? 20.581 10.673 -22.151 1.00 59.72 261 GLY A N 1
ATOM 1959 C CA . GLY A 1 261 ? 19.711 11.271 -23.173 1.00 59.72 261 GLY A CA 1
ATOM 1960 C C . GLY A 1 261 ? 18.848 10.260 -23.939 1.00 59.72 261 GLY A C 1
ATOM 1961 O O . GLY A 1 261 ? 18.454 10.539 -25.068 1.00 59.72 261 GLY A O 1
ATOM 1962 N N . GLY A 1 262 ? 18.573 9.094 -23.343 1.00 56.66 262 GLY A N 1
ATOM 1963 C CA . GLY A 1 262 ? 17.690 8.066 -23.904 1.00 56.66 262 GLY A CA 1
ATOM 1964 C C . GLY A 1 262 ? 18.417 6.907 -24.591 1.00 56.66 262 GLY A C 1
ATOM 1965 O O . GLY A 1 262 ? 17.759 6.034 -25.151 1.00 56.66 262 GLY A O 1
ATOM 1966 N N . ILE A 1 263 ? 19.755 6.861 -24.539 1.00 59.50 263 ILE A N 1
ATOM 1967 C CA . ILE A 1 263 ? 20.559 5.740 -25.068 1.00 59.50 263 ILE A CA 1
ATOM 1968 C C . ILE A 1 263 ? 20.265 4.448 -24.302 1.00 59.50 263 ILE A C 1
ATOM 1970 O O . ILE A 1 263 ? 20.226 3.365 -24.882 1.00 59.50 263 ILE A O 1
ATOM 1974 N N . LEU A 1 264 ? 20.021 4.553 -23.000 1.00 58.09 264 LEU A N 1
ATOM 1975 C CA . LEU A 1 264 ? 19.604 3.435 -22.171 1.00 58.09 264 LEU A CA 1
ATOM 1976 C C . LEU A 1 264 ? 18.273 3.789 -21.521 1.00 58.09 264 LEU A C 1
ATOM 1978 O O . LEU A 1 264 ? 18.168 4.794 -20.820 1.00 58.09 264 LEU A O 1
ATOM 1982 N N . GLN A 1 265 ? 17.266 2.955 -21.751 1.00 62.94 265 GLN A N 1
ATOM 1983 C CA . GLN A 1 265 ? 15.967 3.072 -21.111 1.00 62.94 265 GLN A CA 1
ATOM 1984 C C . GLN A 1 265 ? 15.758 1.866 -20.204 1.00 62.94 265 GLN A C 1
ATOM 1986 O O . GLN A 1 265 ? 15.763 0.716 -20.651 1.00 62.94 265 GLN A O 1
ATOM 1991 N N . ILE A 1 266 ? 15.560 2.122 -18.917 1.00 63.53 266 ILE A N 1
ATOM 1992 C CA . ILE A 1 266 ? 15.187 1.091 -17.957 1.00 63.53 266 ILE A CA 1
ATOM 1993 C C . ILE A 1 266 ? 13.694 1.229 -17.700 1.00 63.53 266 ILE A C 1
ATOM 1995 O O . ILE A 1 266 ? 13.216 2.237 -17.187 1.00 63.53 266 ILE A O 1
ATOM 1999 N N . MET A 1 267 ? 12.951 0.190 -18.060 1.00 62.34 267 MET A N 1
ATOM 2000 C CA . MET A 1 267 ? 11.569 0.034 -17.644 1.00 62.34 267 MET A CA 1
ATOM 2001 C C . MET A 1 267 ? 11.552 -0.715 -16.319 1.00 62.34 267 MET A C 1
ATOM 2003 O O . MET A 1 267 ? 11.629 -1.949 -16.278 1.00 62.34 267 MET A O 1
ATOM 2007 N N . ALA A 1 268 ? 11.458 0.047 -15.235 1.00 59.97 268 ALA A N 1
ATOM 2008 C CA . ALA A 1 268 ? 11.346 -0.491 -13.893 1.00 59.97 268 ALA A CA 1
ATOM 2009 C C . ALA A 1 268 ? 9.935 -0.230 -13.345 1.00 59.97 268 ALA A C 1
ATOM 2011 O O . ALA A 1 268 ? 9.480 0.914 -13.291 1.00 59.97 268 ALA A O 1
ATOM 2012 N N . PRO A 1 269 ? 9.195 -1.273 -12.939 1.00 58.91 269 PRO A N 1
ATOM 2013 C CA . PRO A 1 269 ? 7.910 -1.099 -12.281 1.00 58.91 269 PRO A CA 1
ATOM 2014 C C . PRO A 1 269 ? 8.119 -0.597 -10.842 1.00 58.91 269 PRO A C 1
ATOM 2016 O O . PRO A 1 269 ? 8.020 -1.360 -9.879 1.00 58.91 269 PRO A O 1
ATOM 2019 N N . TRP A 1 270 ? 8.369 0.703 -10.669 1.00 56.84 270 TRP A N 1
ATOM 2020 C CA . TRP A 1 270 ? 8.542 1.356 -9.362 1.00 56.84 270 TRP A CA 1
ATOM 2021 C C . TRP A 1 270 ? 7.242 1.469 -8.554 1.00 56.84 270 TRP A C 1
ATOM 2023 O O . TRP A 1 270 ? 7.134 2.333 -7.693 1.00 56.84 270 TRP A O 1
ATOM 2033 N N . ASP A 1 271 ? 6.245 0.621 -8.794 1.00 54.84 271 ASP A N 1
ATOM 2034 C CA . ASP A 1 271 ? 4.887 0.722 -8.246 1.00 54.84 271 ASP A CA 1
ATOM 2035 C C . ASP A 1 271 ? 4.391 -0.569 -7.568 1.00 54.84 271 ASP A C 1
ATOM 2037 O O . ASP A 1 271 ? 3.235 -0.697 -7.189 1.00 54.84 271 ASP A O 1
ATOM 2041 N N . VAL A 1 272 ? 5.298 -1.510 -7.318 1.00 68.88 272 VAL A N 1
ATOM 2042 C CA . VAL A 1 272 ? 5.033 -2.739 -6.550 1.00 68.88 272 VAL A CA 1
ATOM 2043 C C . VAL A 1 272 ? 5.069 -2.493 -5.040 1.00 68.88 272 VAL A C 1
ATOM 2045 O O . VAL A 1 272 ? 5.596 -1.477 -4.595 1.00 68.88 272 VAL A O 1
ATOM 2048 N N . VAL A 1 273 ? 4.513 -3.411 -4.241 1.00 79.31 273 VAL A N 1
ATOM 2049 C CA . VAL A 1 273 ? 4.562 -3.391 -2.770 1.00 79.31 273 VAL A CA 1
ATOM 2050 C C . VAL A 1 273 ? 5.920 -3.904 -2.260 1.00 79.31 273 VAL A C 1
ATOM 2052 O O . VAL A 1 273 ? 6.120 -5.118 -2.225 1.00 79.31 273 VAL A O 1
ATOM 2055 N N . PRO A 1 274 ? 6.864 -3.028 -1.866 1.00 80.81 274 PRO A N 1
ATOM 2056 C CA . PRO A 1 274 ? 8.115 -3.437 -1.238 1.00 80.81 274 PRO A CA 1
ATOM 2057 C C . PRO A 1 274 ? 7.886 -3.936 0.185 1.00 80.81 274 PRO A C 1
ATOM 2059 O O . PRO A 1 274 ? 6.851 -3.658 0.800 1.00 80.81 274 PRO A O 1
ATOM 2062 N N . PHE A 1 275 ? 8.916 -4.573 0.733 1.00 85.25 275 PHE A N 1
ATOM 2063 C CA . PHE A 1 275 ? 9.048 -4.746 2.172 1.00 85.25 275 PHE A CA 1
ATOM 2064 C C . PHE A 1 275 ? 9.777 -3.540 2.764 1.00 85.25 275 PHE A C 1
ATOM 2066 O O . PHE A 1 275 ? 10.859 -3.193 2.311 1.00 85.25 275 PHE A O 1
ATOM 2073 N N . GLY A 1 276 ? 9.182 -2.888 3.753 1.00 87.69 276 GLY A N 1
ATOM 2074 C CA . GLY A 1 276 ? 9.772 -1.808 4.529 1.00 87.69 276 GLY A CA 1
ATOM 2075 C C . GLY A 1 276 ? 10.286 -2.308 5.874 1.00 87.69 276 GLY A C 1
ATOM 2076 O O . GLY A 1 276 ? 9.652 -3.164 6.494 1.00 87.69 276 GLY A O 1
ATOM 2077 N N . ASP A 1 277 ? 11.402 -1.735 6.311 1.00 87.88 277 ASP A N 1
ATOM 2078 C CA . ASP A 1 277 ? 11.962 -1.882 7.653 1.00 87.88 277 ASP A CA 1
ATOM 2079 C C . ASP A 1 277 ? 12.274 -0.489 8.214 1.00 87.88 277 ASP A C 1
ATOM 2081 O O . ASP A 1 277 ? 12.977 0.298 7.574 1.00 87.88 277 ASP A O 1
ATOM 2085 N N . CYS A 1 278 ? 11.721 -0.173 9.384 1.00 90.56 278 CYS A N 1
ATOM 2086 C CA . CYS A 1 278 ? 11.963 1.067 10.114 1.00 90.56 278 CYS A CA 1
ATOM 2087 C C . CYS A 1 278 ? 12.464 0.815 11.539 1.00 90.56 278 CYS A C 1
ATOM 2089 O O . CYS A 1 278 ? 12.473 1.753 12.339 1.00 90.56 278 CYS A O 1
ATOM 2091 N N . ALA A 1 279 ? 12.940 -0.391 11.866 1.00 87.44 279 ALA A N 1
ATOM 2092 C CA . ALA A 1 279 ? 13.396 -0.719 13.216 1.00 87.44 279 ALA A CA 1
ATOM 2093 C C . ALA A 1 279 ? 14.504 0.227 13.719 1.00 87.44 279 ALA A C 1
ATOM 2095 O O . ALA A 1 279 ? 14.614 0.486 14.916 1.00 87.44 279 ALA A O 1
ATOM 2096 N N . ASN A 1 280 ? 15.299 0.780 12.795 1.00 88.81 280 ASN A N 1
ATOM 2097 C CA . ASN A 1 280 ? 16.382 1.723 13.076 1.00 88.81 280 ASN A CA 1
ATOM 2098 C C . ASN A 1 280 ? 16.077 3.159 12.609 1.00 88.81 280 ASN A C 1
ATOM 2100 O O . ASN A 1 280 ? 17.000 3.969 12.486 1.00 88.81 280 ASN A O 1
ATOM 2104 N N . LEU A 1 281 ? 14.811 3.490 12.324 1.00 91.94 281 LEU A N 1
ATOM 2105 C CA . LEU A 1 281 ? 14.417 4.836 11.913 1.00 91.94 281 LEU A CA 1
ATOM 2106 C C . LEU A 1 281 ? 14.745 5.838 13.023 1.00 91.94 281 LEU A C 1
ATOM 2108 O O . LEU A 1 281 ? 14.223 5.759 14.133 1.00 91.94 281 LEU A O 1
ATOM 2112 N N . ASN A 1 282 ? 15.571 6.828 12.699 1.00 90.44 282 ASN A N 1
ATOM 2113 C CA . ASN A 1 282 ? 15.856 7.967 13.553 1.00 90.44 282 ASN A CA 1
ATOM 2114 C C . ASN A 1 282 ? 14.984 9.161 13.121 1.00 90.44 282 ASN A C 1
ATOM 2116 O O . ASN A 1 282 ? 15.274 9.788 12.097 1.00 90.44 282 ASN A O 1
ATOM 2120 N N . PRO A 1 283 ? 13.963 9.553 13.908 1.00 85.38 283 PRO A N 1
ATOM 2121 C CA . PRO A 1 283 ? 13.058 10.644 13.540 1.00 85.38 283 PRO A CA 1
ATOM 2122 C C . PRO A 1 283 ? 13.745 12.007 13.390 1.00 85.38 283 PRO A C 1
ATOM 2124 O O . PRO A 1 283 ? 13.240 12.875 12.682 1.00 85.38 283 PRO A O 1
ATOM 2127 N N . SER A 1 284 ? 14.893 12.215 14.046 1.00 85.00 284 SER A N 1
ATOM 2128 C CA . SER A 1 284 ? 15.617 13.494 14.006 1.00 85.00 284 SER A CA 1
ATOM 2129 C C . SER A 1 284 ? 16.389 13.704 12.701 1.00 85.00 284 SER A C 1
ATOM 2131 O O . SER A 1 284 ? 16.503 14.837 12.223 1.00 85.00 284 SER A O 1
ATOM 2133 N N . THR A 1 285 ? 16.905 12.620 12.117 1.00 85.88 285 THR A N 1
ATOM 2134 C CA . THR A 1 285 ? 17.670 12.647 10.863 1.00 85.88 285 THR A CA 1
ATOM 2135 C C . THR A 1 285 ? 16.836 12.211 9.662 1.00 85.88 285 THR A C 1
ATOM 2137 O O . THR A 1 285 ? 17.190 12.556 8.538 1.00 85.88 285 THR A O 1
ATOM 2140 N N . GLY A 1 286 ? 15.737 11.481 9.884 1.00 83.38 286 GLY A N 1
ATOM 2141 C CA . GLY A 1 286 ? 14.913 10.891 8.830 1.00 83.38 286 GLY A CA 1
ATOM 2142 C C . GLY A 1 286 ? 15.554 9.674 8.152 1.00 83.38 286 GLY A C 1
ATOM 2143 O O . GLY A 1 286 ? 15.079 9.252 7.105 1.00 83.38 286 GLY A O 1
ATOM 2144 N N . LEU A 1 287 ? 16.636 9.131 8.720 1.00 87.44 287 LEU A N 1
ATOM 2145 C CA . LEU A 1 287 ? 17.368 7.975 8.190 1.00 87.44 287 LEU A CA 1
ATOM 2146 C C . LEU A 1 287 ? 16.968 6.693 8.922 1.00 87.44 287 LEU A C 1
ATOM 2148 O O . LEU A 1 287 ? 16.560 6.754 10.078 1.00 87.44 287 LEU A O 1
ATOM 2152 N N . GLY A 1 288 ? 17.141 5.539 8.280 1.00 84.69 288 GLY A N 1
ATOM 2153 C CA . GLY A 1 288 ? 16.835 4.224 8.852 1.00 84.69 288 GLY A CA 1
ATOM 2154 C C . GLY A 1 288 ? 15.485 3.643 8.430 1.00 84.69 288 GLY A C 1
ATOM 2155 O O . GLY A 1 288 ? 15.136 2.561 8.885 1.00 84.69 288 GLY A O 1
ATOM 2156 N N . TRP A 1 289 ? 14.749 4.327 7.546 1.00 90.00 289 TRP A N 1
ATOM 2157 C CA . TRP A 1 289 ? 13.661 3.713 6.785 1.00 90.00 289 TRP A CA 1
ATOM 2158 C C . TRP A 1 289 ? 14.251 3.066 5.536 1.00 90.00 289 TRP A C 1
ATOM 2160 O O . TRP A 1 289 ? 14.636 3.761 4.593 1.00 90.00 289 TRP A O 1
ATOM 2170 N N . LEU A 1 290 ? 14.309 1.740 5.530 1.00 87.25 290 LEU A N 1
ATOM 2171 C CA . LEU A 1 290 ? 14.795 0.942 4.413 1.00 87.25 290 LEU A CA 1
ATOM 2172 C C . LEU A 1 290 ? 13.629 0.297 3.669 1.00 87.25 290 LEU A C 1
ATOM 2174 O O . LEU A 1 290 ? 12.589 -0.015 4.252 1.00 87.25 290 LEU A O 1
ATOM 2178 N N . MET A 1 291 ? 13.805 0.074 2.370 1.00 82.75 291 MET A N 1
ATOM 2179 C CA . MET A 1 291 ? 12.874 -0.728 1.584 1.00 82.75 291 MET A CA 1
ATOM 2180 C C . MET A 1 291 ? 13.614 -1.731 0.722 1.00 82.75 291 MET A C 1
ATOM 2182 O O . MET A 1 291 ? 14.479 -1.353 -0.058 1.00 82.75 291 MET A O 1
ATOM 2186 N N . GLN A 1 292 ? 13.171 -2.977 0.801 1.00 78.62 292 GLN A N 1
ATOM 2187 C CA . GLN A 1 292 ? 13.573 -4.049 -0.082 1.00 78.62 292 GLN A CA 1
ATOM 2188 C C . GLN A 1 292 ? 12.532 -4.231 -1.185 1.00 78.62 292 GLN A C 1
ATOM 2190 O O . GLN A 1 292 ? 11.329 -4.381 -0.935 1.00 78.62 292 GLN A O 1
ATOM 2195 N N . MET A 1 293 ? 13.011 -4.250 -2.422 1.00 74.25 293 MET A N 1
ATOM 2196 C CA . MET A 1 293 ? 12.203 -4.458 -3.620 1.00 74.25 293 MET A CA 1
ATOM 2197 C C . MET A 1 293 ? 12.658 -5.732 -4.333 1.00 74.25 293 MET A C 1
ATOM 2199 O O . MET A 1 293 ? 13.854 -6.000 -4.432 1.00 74.25 293 MET A O 1
ATOM 2203 N N . ALA A 1 294 ? 11.697 -6.511 -4.831 1.00 67.31 294 ALA A N 1
ATOM 2204 C CA . ALA A 1 294 ? 11.960 -7.760 -5.536 1.00 67.31 294 ALA A CA 1
ATOM 2205 C C . ALA A 1 294 ? 11.151 -7.860 -6.839 1.00 67.31 294 ALA A C 1
ATOM 2207 O O . ALA A 1 294 ? 9.938 -7.611 -6.855 1.00 67.31 294 ALA A O 1
ATOM 2208 N N . GLY A 1 295 ? 11.829 -8.284 -7.905 1.00 66.94 295 GLY A N 1
ATOM 2209 C CA . GLY A 1 295 ? 11.243 -8.843 -9.125 1.00 66.94 295 GLY A CA 1
ATOM 2210 C C . GLY A 1 295 ? 12.218 -8.785 -10.295 1.00 66.94 295 GLY A C 1
ATOM 2211 O O . GLY A 1 295 ? 13.294 -9.352 -10.198 1.00 66.94 295 GLY A O 1
ATOM 2212 N N . PHE A 1 296 ? 11.847 -8.149 -11.396 1.00 62.72 296 PHE A N 1
ATOM 2213 C CA . PHE A 1 296 ? 12.567 -8.054 -12.654 1.00 62.72 296 PHE A CA 1
ATOM 2214 C C . PHE A 1 296 ? 12.464 -6.637 -13.211 1.00 62.72 296 PHE A C 1
ATOM 2216 O O . PHE A 1 296 ? 11.450 -5.949 -13.072 1.00 62.72 296 PHE A O 1
ATOM 2223 N N . VAL A 1 297 ? 13.504 -6.219 -13.912 1.00 61.38 297 VAL A N 1
ATOM 2224 C CA . VAL A 1 297 ? 13.463 -5.020 -14.748 1.00 61.38 297 VAL A CA 1
ATOM 2225 C C . VAL A 1 297 ? 13.738 -5.390 -16.183 1.00 61.38 297 VAL A C 1
ATOM 2227 O O . VAL A 1 297 ? 14.385 -6.400 -16.475 1.00 61.38 297 VAL A O 1
ATOM 2230 N N . THR A 1 298 ? 13.212 -4.566 -17.077 1.00 60.03 298 THR A N 1
ATOM 2231 C CA . THR A 1 298 ? 13.494 -4.683 -18.496 1.00 60.03 298 THR A CA 1
ATOM 2232 C C . THR A 1 298 ? 14.370 -3.520 -18.903 1.00 60.03 298 THR A C 1
ATOM 2234 O O . THR A 1 298 ? 14.010 -2.362 -18.704 1.00 60.03 298 THR A O 1
ATOM 2237 N N . ILE A 1 299 ? 15.519 -3.841 -19.480 1.00 61.06 299 ILE A N 1
ATOM 2238 C CA . ILE A 1 299 ? 16.399 -2.852 -20.087 1.00 61.06 299 ILE A CA 1
ATOM 2239 C C . ILE A 1 299 ? 16.153 -2.878 -21.590 1.00 61.06 299 ILE A C 1
ATOM 2241 O O . ILE A 1 299 ? 16.136 -3.950 -22.200 1.00 61.06 299 ILE A O 1
ATOM 2245 N N . THR A 1 300 ? 15.969 -1.695 -22.161 1.00 60.88 300 THR A N 1
ATOM 2246 C CA . THR A 1 300 ? 15.943 -1.471 -23.603 1.00 60.88 300 THR A CA 1
ATOM 2247 C C . THR A 1 300 ? 17.076 -0.511 -23.932 1.00 60.88 300 THR A C 1
ATOM 2249 O O . THR A 1 300 ? 17.236 0.523 -23.281 1.00 60.88 300 THR A O 1
ATOM 2252 N N . ILE A 1 301 ? 17.886 -0.838 -24.933 1.00 56.06 301 ILE A N 1
ATOM 2253 C CA . ILE A 1 301 ? 18.916 0.083 -25.410 1.00 56.06 301 ILE A CA 1
ATOM 2254 C C . ILE A 1 301 ? 18.226 0.965 -26.452 1.00 56.06 301 ILE A C 1
ATOM 2256 O O . ILE A 1 301 ? 17.821 0.501 -27.516 1.00 56.06 301 ILE A O 1
ATOM 2260 N N . GLY A 1 302 ? 18.012 2.231 -26.115 1.00 47.62 302 GLY A N 1
ATOM 2261 C CA . GLY A 1 302 ? 17.427 3.209 -27.021 1.00 47.62 302 GLY A CA 1
ATOM 2262 C C . GLY A 1 302 ? 18.379 3.534 -28.173 1.00 47.62 302 GLY A C 1
ATOM 2263 O O . GLY A 1 302 ? 19.600 3.410 -28.073 1.00 47.62 302 GLY A O 1
ATOM 2264 N N . ARG A 1 303 ? 17.809 3.920 -29.319 1.00 47.34 303 ARG A N 1
ATOM 2265 C CA . ARG A 1 303 ? 18.526 4.136 -30.584 1.00 47.34 303 ARG A CA 1
ATOM 2266 C C . ARG A 1 303 ? 19.558 5.273 -30.493 1.00 47.34 303 ARG A C 1
ATOM 2268 O O . ARG A 1 303 ? 19.298 6.385 -30.937 1.00 47.34 303 ARG A O 1
ATOM 2275 N N . ALA A 1 304 ? 20.785 4.967 -30.077 1.00 40.84 304 ALA A N 1
ATOM 2276 C CA . ALA A 1 304 ? 21.946 5.831 -30.327 1.00 40.84 304 ALA A CA 1
ATOM 2277 C C . ALA A 1 304 ? 22.320 5.915 -31.829 1.00 40.84 304 ALA A C 1
ATOM 2279 O O . ALA A 1 304 ? 23.165 6.715 -32.220 1.00 40.84 304 ALA A O 1
ATOM 2280 N N . PHE A 1 305 ? 21.698 5.100 -32.691 1.00 41.00 305 PHE A N 1
ATOM 2281 C CA . PHE A 1 305 ? 22.019 5.030 -34.120 1.00 41.00 305 PHE A CA 1
ATOM 2282 C C . PHE A 1 305 ? 21.224 5.999 -35.008 1.00 41.00 305 PHE A C 1
ATOM 2284 O O . PHE A 1 305 ? 21.695 6.311 -36.098 1.00 41.00 305 PHE A O 1
ATOM 2291 N N . ASP A 1 306 ? 20.078 6.522 -34.555 1.00 38.34 306 ASP A N 1
ATOM 2292 C CA . ASP A 1 306 ? 19.251 7.435 -35.368 1.00 38.34 306 ASP A CA 1
ATOM 2293 C C . ASP A 1 306 ? 19.782 8.882 -35.375 1.00 38.34 306 ASP A C 1
ATOM 2295 O O . ASP A 1 306 ? 19.413 9.673 -36.242 1.00 38.34 306 ASP A O 1
ATOM 2299 N N . GLN A 1 307 ? 20.674 9.234 -34.440 1.00 34.50 307 GLN A N 1
ATOM 2300 C CA . GLN A 1 307 ? 21.328 10.548 -34.377 1.00 34.50 307 GLN A CA 1
ATOM 2301 C C . GLN A 1 307 ? 22.722 10.587 -35.012 1.00 34.50 307 GLN A C 1
ATOM 2303 O O . GLN A 1 307 ? 23.389 11.616 -34.935 1.00 34.50 307 GLN A O 1
ATOM 2308 N N . ILE A 1 308 ? 23.177 9.518 -35.673 1.00 37.31 308 ILE A N 1
ATOM 2309 C CA . ILE A 1 308 ? 24.366 9.610 -36.523 1.00 37.31 308 ILE A CA 1
ATOM 2310 C C . ILE A 1 308 ? 23.881 10.184 -37.858 1.00 37.31 308 ILE A C 1
ATOM 2312 O O . ILE A 1 308 ? 23.268 9.442 -38.631 1.00 37.31 308 ILE A O 1
ATOM 2316 N N . PRO A 1 309 ? 24.083 11.485 -38.159 1.00 29.28 309 PRO A N 1
ATOM 2317 C CA . PRO A 1 309 ? 23.715 12.006 -39.464 1.00 29.28 309 PRO A CA 1
ATOM 2318 C C . PRO A 1 309 ? 24.385 11.137 -40.527 1.00 29.28 309 PRO A C 1
ATOM 2320 O O . PRO A 1 309 ? 25.586 10.873 -40.458 1.00 29.28 309 PRO A O 1
ATOM 2323 N N . ALA A 1 310 ? 23.612 10.719 -41.531 1.00 34.16 310 ALA A N 1
ATOM 2324 C CA . ALA A 1 310 ? 24.055 9.890 -42.656 1.00 34.16 310 ALA A CA 1
ATOM 2325 C C . ALA A 1 310 ? 25.187 10.519 -43.509 1.00 34.16 310 ALA A C 1
ATOM 2327 O O . ALA A 1 310 ? 25.565 9.980 -44.543 1.00 34.16 310 ALA A O 1
ATOM 2328 N N . PHE A 1 311 ? 25.749 11.646 -43.069 1.00 30.36 311 PHE A N 1
ATOM 2329 C CA . PHE A 1 311 ? 26.911 12.323 -43.617 1.00 30.36 311 PHE A CA 1
ATOM 2330 C C . PHE A 1 311 ? 27.774 12.871 -42.472 1.00 30.36 311 PHE A C 1
ATOM 2332 O O . PHE A 1 311 ? 27.805 14.071 -42.216 1.00 30.36 311 PHE A O 1
ATOM 2339 N N . ALA A 1 312 ? 28.496 12.000 -41.775 1.00 28.08 312 ALA A N 1
ATOM 2340 C CA . ALA A 1 312 ? 29.644 12.416 -40.982 1.00 28.08 312 ALA A CA 1
ATOM 2341 C C . ALA A 1 312 ? 30.823 11.515 -41.337 1.00 28.08 312 ALA A C 1
ATOM 2343 O O . ALA A 1 312 ? 30.799 10.305 -41.132 1.00 28.08 312 ALA A O 1
ATOM 2344 N N . THR A 1 313 ? 31.844 12.130 -41.927 1.00 30.64 313 THR A N 1
ATOM 2345 C CA . THR A 1 313 ? 33.200 11.602 -42.067 1.00 30.64 313 THR A CA 1
ATOM 2346 C C . THR A 1 313 ? 33.591 10.797 -40.830 1.00 30.64 313 THR A C 1
ATOM 2348 O O . THR A 1 313 ? 33.755 11.354 -39.747 1.00 30.64 313 THR A O 1
ATOM 2351 N N . PHE A 1 314 ? 33.727 9.484 -41.008 1.00 32.06 314 PHE A N 1
ATOM 2352 C CA . PHE A 1 314 ? 34.176 8.555 -39.982 1.00 32.06 314 PHE A CA 1
ATOM 2353 C C . PHE A 1 314 ? 35.617 8.892 -39.590 1.00 32.06 314 PHE A C 1
ATOM 2355 O O . PHE A 1 314 ? 36.562 8.565 -40.308 1.00 32.06 314 PHE A O 1
ATOM 2362 N N . THR A 1 315 ? 35.799 9.534 -38.440 1.00 33.50 315 THR A N 1
ATOM 2363 C CA . THR A 1 315 ? 37.070 9.499 -37.721 1.00 33.50 315 THR A CA 1
ATOM 2364 C C . THR A 1 315 ? 37.075 8.272 -36.810 1.00 33.50 315 THR A C 1
ATOM 2366 O O . THR A 1 315 ? 36.132 8.006 -36.062 1.00 33.50 315 THR A O 1
ATOM 2369 N N . ASN A 1 316 ? 38.137 7.473 -36.929 1.00 34.69 316 ASN A N 1
ATOM 2370 C CA . ASN A 1 316 ? 38.390 6.270 -36.138 1.00 34.69 316 ASN A CA 1
ATOM 2371 C C . ASN A 1 316 ? 38.382 6.609 -34.636 1.00 34.69 316 ASN A C 1
ATOM 2373 O O . ASN A 1 316 ? 39.374 7.110 -34.115 1.00 34.69 316 ASN A O 1
ATOM 2377 N N . GLY A 1 317 ? 37.272 6.361 -33.939 1.00 35.53 317 GLY A N 1
ATOM 2378 C CA . GLY A 1 317 ? 37.195 6.569 -32.489 1.00 35.53 317 GLY A CA 1
ATOM 2379 C C . GLY A 1 317 ? 35.808 6.381 -31.873 1.00 35.53 317 GLY A C 1
ATOM 2380 O O . GLY A 1 317 ? 35.703 5.807 -30.794 1.00 35.53 317 GLY A O 1
ATOM 2381 N N . HIS A 1 318 ? 34.734 6.786 -32.560 1.00 38.31 318 HIS A N 1
ATOM 2382 C CA . HIS A 1 318 ? 33.400 6.821 -31.938 1.00 38.31 318 HIS A CA 1
ATOM 2383 C C . HIS A 1 318 ? 32.659 5.480 -31.877 1.00 38.31 318 HIS A C 1
ATOM 2385 O O . HIS A 1 318 ? 32.025 5.186 -30.872 1.00 38.31 318 HIS A O 1
ATOM 2391 N N . LEU A 1 319 ? 32.775 4.614 -32.887 1.00 35.22 319 LEU A N 1
ATOM 2392 C CA . LEU A 1 319 ? 32.120 3.295 -32.851 1.00 35.22 319 LEU A CA 1
ATOM 2393 C C . LEU A 1 319 ? 32.732 2.364 -31.800 1.00 35.22 319 LEU A C 1
ATOM 2395 O O . LEU A 1 319 ? 32.013 1.633 -31.129 1.00 35.22 319 LEU A O 1
ATOM 2399 N N . GLY A 1 320 ? 34.055 2.434 -31.628 1.00 31.86 320 GLY A N 1
ATOM 2400 C CA . GLY A 1 320 ? 34.754 1.707 -30.575 1.00 31.86 320 GLY A CA 1
ATOM 2401 C C . GLY A 1 320 ? 34.373 2.208 -29.184 1.00 31.86 320 GLY A C 1
ATOM 2402 O O . GLY A 1 320 ? 34.171 1.385 -28.301 1.00 31.86 320 GLY A O 1
ATOM 2403 N N . SER A 1 321 ? 34.213 3.525 -28.987 1.00 36.50 321 SER A N 1
ATOM 2404 C CA . SER A 1 321 ? 33.828 4.058 -27.675 1.00 36.50 321 SER A CA 1
ATOM 2405 C C . SER A 1 321 ? 32.397 3.688 -27.303 1.00 36.50 321 SER A C 1
ATOM 2407 O O . SER A 1 321 ? 32.189 3.255 -26.179 1.00 36.50 321 SER A O 1
ATOM 2409 N N . VAL A 1 322 ? 31.441 3.774 -28.235 1.00 37.59 322 VAL A N 1
ATOM 2410 C CA . VAL A 1 322 ? 30.031 3.449 -27.962 1.00 37.59 322 VAL A CA 1
ATOM 2411 C C . VAL A 1 322 ? 29.859 1.959 -27.669 1.00 37.59 322 VAL A C 1
ATOM 2413 O O . VAL A 1 322 ? 29.248 1.614 -26.666 1.00 37.59 322 VAL A O 1
ATOM 2416 N N . LEU A 1 323 ? 30.465 1.063 -28.461 1.00 36.50 323 LEU A N 1
ATOM 2417 C CA . LEU A 1 323 ? 30.364 -0.383 -28.212 1.00 36.50 323 LEU A CA 1
ATOM 2418 C C . LEU A 1 323 ? 31.047 -0.786 -26.894 1.00 36.50 323 LEU A C 1
ATOM 2420 O O . LEU A 1 323 ? 30.515 -1.602 -26.146 1.00 36.50 323 LEU A O 1
ATOM 2424 N N . LEU A 1 324 ? 32.209 -0.193 -26.591 1.00 36.69 324 LEU A N 1
ATOM 2425 C CA . LEU A 1 324 ? 32.925 -0.430 -25.337 1.00 36.69 324 LEU A CA 1
ATOM 2426 C C . LEU A 1 324 ? 32.165 0.159 -24.138 1.00 36.69 324 LEU A C 1
ATOM 2428 O O . LEU A 1 324 ? 32.176 -0.448 -23.076 1.00 36.69 324 LEU A O 1
ATOM 2432 N N . GLN A 1 325 ? 31.475 1.293 -24.301 1.00 39.06 325 GLN A N 1
ATOM 2433 C CA . GLN A 1 325 ? 30.613 1.895 -23.277 1.00 39.06 325 GLN A CA 1
ATOM 2434 C C . GLN A 1 325 ? 29.352 1.067 -23.036 1.00 39.06 325 GLN A C 1
ATOM 2436 O O . GLN A 1 325 ? 29.004 0.847 -21.884 1.00 39.06 325 GLN A O 1
ATOM 2441 N N . THR A 1 326 ? 28.713 0.530 -24.079 1.00 37.75 326 THR A N 1
ATOM 2442 C CA . THR A 1 326 ? 27.559 -0.369 -23.930 1.00 37.75 326 THR A CA 1
ATOM 2443 C C . THR A 1 326 ? 27.958 -1.680 -23.253 1.00 37.75 326 THR A C 1
ATOM 2445 O O . THR A 1 326 ? 27.282 -2.115 -22.326 1.00 37.75 326 THR A O 1
ATOM 2448 N N . VAL A 1 327 ? 29.079 -2.291 -23.657 1.00 37.97 327 VAL A N 1
ATOM 2449 C CA . VAL A 1 327 ? 29.599 -3.500 -22.997 1.00 37.97 327 VAL A CA 1
ATOM 2450 C C . VAL A 1 327 ? 29.991 -3.197 -21.553 1.00 37.97 327 VAL A C 1
ATOM 2452 O O . VAL A 1 327 ? 29.633 -3.967 -20.675 1.00 37.97 327 VAL A O 1
ATOM 2455 N N . ARG A 1 328 ? 30.643 -2.060 -21.277 1.00 35.25 328 ARG A N 1
ATOM 2456 C CA . ARG A 1 328 ? 31.015 -1.662 -19.912 1.00 35.25 328 ARG A CA 1
ATOM 2457 C C . ARG A 1 328 ? 29.794 -1.334 -19.046 1.00 35.25 328 ARG A C 1
ATOM 2459 O O . ARG A 1 328 ? 29.795 -1.715 -17.890 1.00 35.25 328 ARG A O 1
ATOM 2466 N N . ALA A 1 329 ? 28.741 -0.723 -19.591 1.00 38.34 329 ALA A N 1
ATOM 2467 C CA . ALA A 1 329 ? 27.485 -0.485 -18.878 1.00 38.34 329 ALA A CA 1
ATOM 2468 C C . ALA A 1 329 ? 26.748 -1.798 -18.560 1.00 38.34 329 ALA A C 1
ATOM 2470 O O . ALA A 1 329 ? 26.200 -1.944 -17.473 1.00 38.34 329 ALA A O 1
ATOM 2471 N N . ILE A 1 330 ? 26.771 -2.776 -19.474 1.00 39.47 330 ILE A N 1
ATOM 2472 C CA . ILE A 1 330 ? 26.214 -4.121 -19.243 1.00 39.47 330 ILE A CA 1
ATOM 2473 C C . ILE A 1 330 ? 27.060 -4.897 -18.218 1.00 39.47 330 ILE A C 1
ATOM 2475 O O . ILE A 1 330 ? 26.495 -5.559 -17.351 1.00 39.47 330 ILE A O 1
ATOM 2479 N N . ASP A 1 331 ? 28.389 -4.796 -18.278 1.00 31.69 331 ASP A N 1
ATOM 2480 C CA . ASP A 1 331 ? 29.325 -5.482 -17.374 1.00 31.69 331 ASP A CA 1
ATOM 2481 C C . ASP A 1 331 ? 29.337 -4.843 -15.968 1.00 31.69 331 ASP A C 1
ATOM 2483 O O . ASP A 1 331 ? 29.337 -5.548 -14.964 1.00 31.69 331 ASP A O 1
ATOM 2487 N N . GLU A 1 332 ? 29.213 -3.513 -15.856 1.00 36.09 332 GLU A N 1
ATOM 2488 C CA . GLU A 1 332 ? 28.995 -2.800 -14.583 1.00 36.09 332 GLU A CA 1
ATOM 2489 C C . GLU A 1 332 ? 27.616 -3.107 -13.977 1.00 36.09 332 GLU A C 1
ATOM 2491 O O . GLU A 1 332 ? 27.474 -3.129 -12.750 1.00 36.09 332 GLU A O 1
ATOM 2496 N N . TYR A 1 333 ? 26.613 -3.396 -14.814 1.00 39.59 333 TYR A N 1
ATOM 2497 C CA . TYR A 1 333 ? 25.289 -3.835 -14.373 1.00 39.59 333 TYR A CA 1
ATOM 2498 C C . TYR A 1 333 ? 25.289 -5.303 -13.909 1.00 39.59 333 TYR A C 1
ATOM 2500 O O . TYR A 1 333 ? 24.754 -5.608 -12.844 1.00 39.59 333 TYR A O 1
ATOM 2508 N N . GLN A 1 334 ? 25.922 -6.219 -14.653 1.00 33.41 334 GLN A N 1
ATOM 2509 C CA . GLN A 1 334 ? 26.047 -7.632 -14.259 1.00 33.41 334 GLN A CA 1
ATOM 2510 C C . GLN A 1 334 ? 27.025 -7.844 -13.091 1.00 33.41 334 GLN A C 1
ATOM 2512 O O . GLN A 1 334 ? 26.824 -8.753 -12.285 1.00 33.41 334 GLN A O 1
ATOM 2517 N N . GLY A 1 335 ? 28.038 -6.986 -12.957 1.00 31.11 335 GLY A N 1
ATOM 2518 C CA . GLY A 1 335 ? 28.997 -6.968 -11.850 1.00 31.11 335 GLY A CA 1
ATOM 2519 C C . GLY A 1 335 ? 28.503 -6.263 -10.581 1.00 31.11 335 GLY A C 1
ATOM 2520 O O . GLY A 1 335 ? 29.240 -6.212 -9.598 1.00 31.11 335 GLY A O 1
ATOM 2521 N N . GLY A 1 336 ? 27.279 -5.720 -10.577 1.00 30.31 336 GLY A N 1
ATOM 2522 C CA . GLY A 1 336 ? 26.671 -5.081 -9.404 1.00 30.31 336 GLY A CA 1
ATOM 2523 C C . GLY A 1 336 ? 27.286 -3.735 -8.998 1.00 30.31 336 GLY A C 1
ATOM 2524 O O . GLY A 1 336 ? 27.097 -3.309 -7.859 1.00 30.31 336 GLY A O 1
ATOM 2525 N N . ILE A 1 337 ? 28.028 -3.067 -9.890 1.00 30.47 337 ILE A N 1
ATOM 2526 C CA . ILE A 1 337 ? 28.728 -1.800 -9.602 1.00 30.47 337 ILE A CA 1
ATOM 2527 C C . ILE A 1 337 ? 27.887 -0.580 -10.005 1.00 30.47 337 ILE A C 1
ATOM 2529 O O . ILE A 1 337 ? 28.056 0.497 -9.428 1.00 30.47 337 ILE A O 1
ATOM 2533 N N . LEU A 1 338 ? 26.925 -0.733 -10.919 1.00 32.47 338 LEU A N 1
ATOM 2534 C CA . LEU A 1 338 ? 25.991 0.344 -11.235 1.00 32.47 338 LEU A CA 1
ATOM 2535 C C . LEU A 1 338 ? 24.937 0.457 -10.119 1.00 32.47 338 LEU A C 1
ATOM 2537 O O . LEU A 1 338 ? 23.872 -0.157 -10.170 1.00 32.47 338 LEU A O 1
ATOM 2541 N N . GLN A 1 339 ? 25.254 1.240 -9.081 1.00 32.38 339 GLN A N 1
ATOM 2542 C CA . GLN A 1 339 ? 24.269 1.697 -8.104 1.00 32.38 339 GLN A CA 1
ATOM 2543 C C . GLN A 1 339 ? 23.198 2.500 -8.842 1.00 32.38 339 GLN A C 1
ATOM 2545 O O . GLN A 1 339 ? 23.379 3.680 -9.148 1.00 32.38 339 GLN A O 1
ATOM 2550 N N . LEU A 1 340 ? 22.069 1.854 -9.124 1.00 35.50 340 LEU A N 1
ATOM 2551 C CA . LEU A 1 340 ? 20.846 2.526 -9.528 1.00 35.50 340 LEU A CA 1
ATOM 2552 C C . LEU A 1 340 ? 20.395 3.404 -8.358 1.00 35.50 340 LEU A C 1
ATOM 2554 O O . LEU A 1 340 ? 19.626 2.977 -7.498 1.00 35.50 340 LEU A O 1
ATOM 2558 N N . ARG A 1 341 ? 20.859 4.656 -8.317 1.00 31.27 341 ARG A N 1
ATOM 2559 C CA . ARG A 1 341 ? 20.141 5.683 -7.568 1.00 31.27 341 ARG A CA 1
ATOM 2560 C C . ARG A 1 341 ? 18.798 5.847 -8.254 1.00 31.27 341 ARG A C 1
ATOM 2562 O O . ARG A 1 341 ? 18.702 6.450 -9.318 1.00 31.27 341 ARG A O 1
ATOM 2569 N N . ALA A 1 342 ? 17.774 5.263 -7.648 1.00 34.16 342 ALA A N 1
ATOM 2570 C CA . ALA A 1 342 ? 16.399 5.514 -8.031 1.00 34.16 342 ALA A CA 1
ATOM 2571 C C . ALA A 1 342 ? 16.141 7.042 -8.065 1.00 34.16 342 ALA A C 1
ATOM 2573 O O . ALA A 1 342 ? 16.776 7.782 -7.306 1.00 34.16 342 ALA A O 1
ATOM 2574 N N . PRO A 1 343 ? 15.225 7.529 -8.921 1.00 34.56 343 PRO A N 1
ATOM 2575 C CA . PRO A 1 343 ? 15.057 8.948 -9.275 1.00 34.56 343 PRO A CA 1
ATOM 2576 C C . PRO A 1 343 ? 14.535 9.859 -8.146 1.00 34.56 343 PRO A C 1
ATOM 2578 O O . PRO A 1 343 ? 14.032 10.949 -8.402 1.00 34.56 343 PRO A O 1
ATOM 2581 N N . TRP A 1 344 ? 14.689 9.472 -6.880 1.00 38.25 344 TRP A N 1
ATOM 2582 C CA . TRP A 1 344 ? 14.382 10.300 -5.711 1.00 38.25 344 TRP A CA 1
ATOM 2583 C C . TRP A 1 344 ? 15.102 11.658 -5.723 1.00 38.25 344 TRP A C 1
ATOM 2585 O O . TRP A 1 344 ? 14.612 12.600 -5.105 1.00 38.25 344 TRP A O 1
ATOM 2595 N N . ASP A 1 345 ? 16.218 11.759 -6.452 1.00 27.03 345 ASP A N 1
ATOM 2596 C CA . ASP A 1 345 ? 17.012 12.981 -6.622 1.00 27.03 345 ASP A CA 1
ATOM 2597 C C . ASP A 1 345 ? 16.690 13.763 -7.918 1.00 27.03 345 ASP A C 1
ATOM 2599 O O . ASP A 1 345 ? 17.271 14.824 -8.144 1.00 27.03 345 ASP A O 1
ATOM 2603 N N . VAL A 1 346 ? 15.766 13.290 -8.770 1.00 28.45 346 VAL A N 1
ATOM 2604 C CA . VAL A 1 346 ? 15.443 13.925 -10.065 1.00 28.45 346 VAL A CA 1
ATOM 2605 C C . VAL A 1 346 ? 13.942 14.200 -10.180 1.00 28.45 346 VAL A C 1
ATOM 2607 O O . VAL A 1 346 ? 13.232 13.650 -11.017 1.00 28.45 346 VAL A O 1
ATOM 2610 N N . LEU A 1 347 ? 13.446 15.116 -9.348 1.00 23.59 347 LEU A N 1
ATOM 2611 C CA . LEU A 1 347 ? 12.355 15.981 -9.795 1.00 23.59 347 LEU A CA 1
ATOM 2612 C C . LEU A 1 347 ? 12.961 17.057 -10.710 1.00 23.59 347 LEU A C 1
ATOM 2614 O O . LEU A 1 347 ? 14.020 17.602 -10.387 1.00 23.59 347 LEU A O 1
ATOM 2618 N N . PRO A 1 348 ? 12.335 17.370 -11.855 1.00 27.36 348 PRO A N 1
ATOM 2619 C CA . PRO A 1 348 ? 12.937 18.236 -12.849 1.00 27.36 348 PRO A CA 1
ATOM 2620 C C . PRO A 1 348 ? 12.999 19.668 -12.319 1.00 27.36 348 PRO A C 1
ATOM 2622 O O . PRO A 1 348 ? 11.974 20.319 -12.116 1.00 27.36 348 PRO A O 1
ATOM 2625 N N . ALA A 1 349 ? 14.211 20.205 -12.195 1.00 24.30 349 ALA A N 1
ATOM 2626 C CA . ALA A 1 349 ? 14.434 21.633 -12.366 1.00 24.30 349 ALA A CA 1
ATOM 2627 C C . ALA A 1 349 ? 14.201 21.987 -13.849 1.00 24.30 349 ALA A C 1
ATOM 2629 O O . ALA A 1 349 ? 15.127 22.309 -14.587 1.00 24.30 349 ALA A O 1
ATOM 2630 N N . CYS A 1 350 ? 12.951 21.905 -14.309 1.00 23.42 350 CYS A N 1
ATOM 2631 C CA . CYS A 1 350 ? 12.522 22.599 -15.516 1.00 23.42 350 CYS A CA 1
ATOM 2632 C C . CYS A 1 350 ? 12.261 24.058 -15.135 1.00 23.42 350 CYS A C 1
ATOM 2634 O O . CYS A 1 350 ? 11.132 24.457 -14.865 1.00 23.42 350 CYS A O 1
ATOM 2636 N N . SER A 1 351 ? 13.324 24.857 -15.099 1.00 24.47 351 SER A N 1
ATOM 2637 C CA . SER A 1 351 ? 13.228 26.317 -15.084 1.00 24.47 351 SER A CA 1
ATOM 2638 C C . SER A 1 351 ? 14.257 26.912 -16.045 1.00 24.47 351 SER A C 1
ATOM 2640 O O . SER A 1 351 ? 15.342 27.315 -15.642 1.00 24.47 351 SER A O 1
ATOM 2642 N N . CYS A 1 352 ? 13.900 26.935 -17.327 1.00 21.83 352 CYS A N 1
ATOM 2643 C CA . CYS A 1 352 ? 14.400 27.815 -18.394 1.00 21.83 352 CYS A CA 1
ATOM 2644 C C . CYS A 1 352 ? 13.183 27.973 -19.335 1.00 21.83 352 CYS A C 1
ATOM 2646 O O . CYS A 1 352 ? 12.585 26.954 -19.662 1.00 21.83 352 CYS A O 1
ATOM 2648 N N . LEU A 1 353 ? 12.661 29.112 -19.793 1.00 23.89 353 LEU A N 1
ATOM 2649 C CA . LEU A 1 353 ? 13.022 30.531 -19.922 1.00 23.89 353 LEU A CA 1
ATOM 2650 C C . LEU A 1 353 ? 11.689 31.339 -19.821 1.00 23.89 353 LEU A C 1
ATOM 2652 O O . LEU A 1 353 ? 10.625 30.757 -19.992 1.00 23.89 353 LEU A O 1
ATOM 2656 N N . GLY A 1 354 ? 11.635 32.654 -19.598 1.00 22.75 354 GLY A N 1
ATOM 2657 C CA . GLY A 1 354 ? 12.688 33.642 -19.747 1.00 22.75 354 GLY A CA 1
ATOM 2658 C C . GLY A 1 354 ? 12.308 35.026 -19.224 1.00 22.75 354 GLY A C 1
ATOM 2659 O O . GLY A 1 354 ? 11.153 35.343 -18.960 1.00 22.75 354 GLY A O 1
ATOM 2660 N N . THR A 1 355 ? 13.347 35.836 -19.087 1.00 24.95 355 THR A N 1
ATOM 2661 C CA . THR A 1 355 ? 13.299 37.293 -19.086 1.00 24.95 355 THR A CA 1
ATOM 2662 C C . THR A 1 355 ? 13.061 37.799 -20.507 1.00 24.95 355 THR A C 1
ATOM 2664 O O . THR A 1 355 ? 13.798 37.384 -21.403 1.00 24.95 355 THR A O 1
ATOM 2667 N N . LEU A 1 356 ? 12.098 38.705 -20.681 1.00 25.09 356 LEU A N 1
ATOM 2668 C CA . LEU A 1 356 ? 12.207 39.933 -21.481 1.00 25.09 356 LEU A CA 1
ATOM 2669 C C . LEU A 1 356 ? 10.984 40.836 -21.212 1.00 25.09 356 LEU A C 1
ATOM 2671 O O . LEU A 1 356 ? 9.863 40.343 -21.115 1.00 25.09 356 LEU A O 1
ATOM 2675 N N . ASP A 1 357 ? 11.284 42.133 -21.118 1.00 23.69 357 ASP A N 1
ATOM 2676 C CA . ASP A 1 357 ? 10.430 43.332 -21.100 1.00 23.69 357 ASP A CA 1
ATOM 2677 C C . ASP A 1 357 ? 9.841 43.797 -19.751 1.00 23.69 357 ASP A C 1
ATOM 2679 O O . ASP A 1 357 ? 8.673 43.573 -19.439 1.00 23.69 357 ASP A O 1
ATOM 2683 N N . GLU A 1 358 ? 10.674 44.509 -18.975 1.00 27.86 358 GLU A N 1
ATOM 2684 C CA . GLU A 1 358 ? 10.653 45.991 -18.919 1.00 27.86 358 GLU A CA 1
ATOM 2685 C C . GLU A 1 358 ? 12.079 46.556 -19.018 1.00 27.86 358 GLU A C 1
ATOM 2687 O O . GLU A 1 358 ? 13.008 45.911 -18.469 1.00 27.86 358 GLU A O 1
#

Sequence (358 aa):
MPVLRAPCGQGLVLALLNLAFATVVAVSTYYLNVLANTHVGLGLNVETFTSNQFNIPVNVLLQGSVTLPLATPLPVDATLSLSTLLYKGCSKKDVACASAFLPATNHLWSAVAKTFVNISNFEQPLFQDSAQTVTIQHINNLAAWNKPTAQISIVGHAMAITCMVRRARFYLASSSPSSAEIDSIAFCSPRKFDPNWICENQVATDAPSYAIQVSRGAATYLGVAPRHDIYMNPGYLATFTGSPLGAVRLGPVPAIDEFEGGILQIMAPWDVVPFGDCANLNPSTGLGWLMQMAGFVTITIGRAFDQIPAFATFTNGHLGSVLLQTVRAIDEYQGGILQLRAPWDVLPACSCLGTLDE

Radius of gyration: 27.34 Å; chains: 1; bounding box: 73×63×99 Å

Organism: Saprolegnia diclina (strain VS20) (NCBI:txid1156394)

Secondary structure (DSSP, 8-state):
-------TTHHHHHHHHHHHHHHHHHHHHHHHHHHHT--EEEEEEESBTTBS--BPP-SS-EEEEEEEETTS--PPPTT--HHHHHH-B--TT-HHHHHHHHHHHHHHHHHHHHHGGG-TT-S-GGGG-TT-EEEEEEEE--BSS---EEEEEETT-SEEEEEEEEEEEEEETTS-GGG-EEEEEEEEEEEE--TT-SS-----TTSEEEEEEEETTEEEEEEEEEGGGGSB-TT--EEEB--TT--EEEEPPPEEEEEGGGTEEEEE-TTS-PEEE-TT-BTTTTB--EEEEEEEEEEEE--TTTTS-S-----TTHHHHHHHHHHHHHHHHHTT------GGG-------------

pLDDT: mean 76.0, std 23.25, range [21.83, 98.25]

Foldseek 3Di:
DDDPDDPPVVVVVVVVVVVVVVVVVVVCVVVVVVVLFDWDWDWDWAADVVPNWDWDAFQAKQKDKDKAQLQDDQWADLPDWVVCLQFQADGRHPVVSSVVCNVSVVSHVNQVLNCQLVFPPRPCCLSNDNRFMKMKIWMWRRLRRIWIKIWIDTVPDQKIKIKTKFWKWKDAPVDDSVPIDIGIKIWIFIDGDDPPDDHFDDDDQQTKIWIWIRHSRHIFTQAIDGNVQQAWEVPRWTWGARGPVGIMTIDADWDWDADPNNQKTKGTRPGTDWGWDQVPQDNVVSGRTTTIHTDIIIMRGGPPPVPPPPDDDDDPDDVVVVVVVVVVVVVCVVVVNPPPPDCSVDDDPPDDDDDDDD